Protein AF-A0A1H3N700-F1 (afdb_monomer)

Secondary structure (DSSP, 8-state):
--TTS-BSEEEEEEEEP--SS---HHHHHHHHHHHHHHHHHHHS-TTEEPPP-EEEEE---GGG-TTS--EEEEEEEBTTB-B-S-GGGS-EEPPHHHHHHHHHHHHHHHHHHHHHHTTT-HHHHHHHHHHHHHHHHHHHHHHHSSPPPTTTHHHHHHHHHHHHHHHHHHHHHHH-SSHHHHHHHHHHHHHHS-HHHHHHHHHHTT----

Nearest PDB structures (foldseek):
  3jbk-assembly1_M  TM=5.386E-01  e=5.159E+00  Homo sapiens
  2v0o-assembly2_C  TM=4.623E-01  e=5.443E+00  Homo sapiens

Mean predicted aligned error: 7.1 Å

Foldseek 3Di:
DDLQAKDQKDFQDKDWDPDLADPDDVVCVVCLVVVLVVSVVVREDLQWFFADWDKDWDWDDRVPRPPDTTIITIITGHPVGIDRHPRNVRTDGADPLRVLVSVLCVQVVVLVVVLVVCPPVLVVNLCSLVVNLVSLVSSLCSLPVDADPPVLRVLSVLLSVLSVQLSVLSVQLNVDPDSVSNVVSVVSNVVSVSPVSVVVNCVSSVRNYD

pLDDT: mean 90.62, std 8.13, range [45.94, 98.56]

Structure (mmCIF, N/CA/C/O backbone):
data_AF-A0A1H3N700-F1
#
_entry.id   AF-A0A1H3N700-F1
#
loop_
_atom_site.group_PDB
_atom_site.id
_atom_site.type_symbol
_atom_site.label_atom_id
_atom_site.label_alt_id
_atom_site.label_comp_id
_atom_site.label_asym_id
_atom_site.label_entity_id
_atom_site.label_seq_id
_atom_site.pdbx_PDB_ins_code
_atom_site.Cartn_x
_atom_site.Cartn_y
_atom_site.Cartn_z
_atom_site.occupancy
_atom_site.B_iso_or_equiv
_atom_site.auth_seq_id
_atom_site.auth_comp_id
_atom_site.auth_asym_id
_atom_site.auth_atom_id
_atom_site.pdbx_PDB_model_num
ATOM 1 N N . MET A 1 1 ? -10.063 -34.446 -5.762 1.00 54.88 1 MET A N 1
ATOM 2 C CA . MET A 1 1 ? -9.542 -33.388 -6.644 1.00 54.88 1 MET A CA 1
ATOM 3 C C . MET A 1 1 ? -8.076 -33.213 -6.309 1.00 54.88 1 MET A C 1
ATOM 5 O O . MET A 1 1 ? -7.763 -33.220 -5.122 1.00 54.88 1 MET A O 1
ATOM 9 N N . ARG A 1 2 ? -7.181 -33.202 -7.297 1.00 67.56 2 ARG A N 1
ATOM 10 C CA . ARG A 1 2 ? -5.762 -32.901 -7.059 1.00 67.56 2 ARG A CA 1
ATOM 11 C C . ARG A 1 2 ? -5.592 -31.384 -7.060 1.00 67.56 2 ARG A C 1
ATOM 13 O O . ARG A 1 2 ? -6.321 -30.703 -7.770 1.00 67.56 2 ARG A O 1
ATOM 20 N N . CYS A 1 3 ? -4.644 -30.858 -6.288 1.00 68.00 3 CYS A N 1
ATOM 21 C CA . CYS A 1 3 ? -4.393 -29.411 -6.232 1.00 68.00 3 CYS A CA 1
ATOM 22 C C . CYS A 1 3 ? -3.943 -28.821 -7.585 1.00 68.00 3 CYS A C 1
ATOM 24 O O . CYS A 1 3 ? -4.026 -27.615 -7.788 1.00 68.00 3 CYS A O 1
ATOM 26 N N . ASP A 1 4 ? -3.503 -29.679 -8.511 1.00 71.06 4 ASP A N 1
ATOM 27 C CA . ASP A 1 4 ? -3.082 -29.312 -9.868 1.00 71.06 4 ASP A CA 1
ATOM 28 C C . ASP A 1 4 ? -4.237 -29.333 -10.891 1.00 71.06 4 ASP A C 1
ATOM 30 O O . ASP A 1 4 ? -4.029 -29.033 -12.067 1.00 71.06 4 ASP A O 1
ATOM 34 N N . ASP A 1 5 ? -5.446 -29.724 -10.474 1.00 78.31 5 ASP A N 1
ATOM 35 C CA . ASP A 1 5 ? -6.637 -29.661 -11.321 1.00 78.31 5 ASP A CA 1
ATOM 36 C C . ASP A 1 5 ? -7.208 -28.231 -11.317 1.00 78.31 5 ASP A C 1
ATOM 38 O O . ASP A 1 5 ? -7.054 -27.491 -10.344 1.00 78.31 5 ASP A O 1
ATOM 42 N N . LEU A 1 6 ? -7.916 -27.847 -12.388 1.00 82.38 6 LEU A N 1
ATOM 43 C CA . LEU A 1 6 ? -8.642 -26.572 -12.441 1.00 82.38 6 LEU A CA 1
ATOM 44 C C . LEU A 1 6 ? -9.632 -26.479 -11.282 1.00 82.38 6 LEU A C 1
ATOM 46 O O . LEU A 1 6 ? -10.486 -27.354 -11.155 1.00 82.38 6 LEU A O 1
ATOM 50 N N . HIS A 1 7 ? -9.557 -25.414 -10.493 1.00 84.31 7 HIS A N 1
ATOM 51 C CA . HIS A 1 7 ? -10.471 -25.178 -9.382 1.00 84.31 7 HIS A CA 1
ATOM 52 C C . HIS A 1 7 ? -10.902 -23.714 -9.307 1.00 84.31 7 HIS A C 1
ATOM 54 O O . HIS A 1 7 ? -10.174 -22.807 -9.708 1.00 84.31 7 HIS A O 1
ATOM 60 N N . ASP A 1 8 ? -12.107 -23.500 -8.786 1.00 83.88 8 ASP A N 1
ATOM 61 C CA . ASP A 1 8 ? -12.714 -22.168 -8.687 1.00 83.88 8 ASP A CA 1
ATOM 62 C C . ASP A 1 8 ? -12.194 -21.382 -7.476 1.00 83.88 8 ASP A C 1
ATOM 64 O O . ASP A 1 8 ? -12.306 -20.159 -7.431 1.00 83.88 8 ASP A O 1
ATOM 68 N N . GLY A 1 9 ? -11.602 -22.073 -6.497 1.00 88.81 9 GLY A N 1
ATOM 69 C CA . GLY A 1 9 ? -10.987 -21.424 -5.352 1.00 88.81 9 GLY A CA 1
ATOM 70 C C . GLY A 1 9 ? -10.050 -22.318 -4.549 1.00 88.81 9 GLY A C 1
ATOM 71 O O . GLY A 1 9 ? -10.213 -23.539 -4.505 1.00 88.81 9 GLY A O 1
ATOM 72 N N . GLU A 1 10 ? -9.059 -21.692 -3.924 1.00 91.88 10 GLU A N 1
ATOM 73 C CA . GLU A 1 10 ? -8.034 -22.342 -3.111 1.00 91.88 10 GLU A CA 1
ATOM 74 C C . GLU A 1 10 ? -8.155 -21.886 -1.660 1.00 91.88 10 GLU A C 1
ATOM 76 O O . GLU A 1 10 ? -8.038 -20.700 -1.356 1.00 91.88 10 GLU A O 1
ATOM 81 N N . VAL A 1 11 ? -8.391 -22.832 -0.749 1.00 93.94 11 VAL A N 1
ATOM 82 C CA . VAL A 1 11 ? -8.379 -22.546 0.689 1.00 93.94 11 VAL A CA 1
ATOM 83 C C . VAL A 1 11 ? -6.933 -22.342 1.130 1.00 93.94 11 VAL A C 1
ATOM 85 O O . VAL A 1 11 ? -6.150 -23.289 1.076 1.00 93.94 11 VAL A O 1
ATOM 88 N N . TYR A 1 12 ? -6.599 -21.146 1.611 1.00 94.06 12 TYR A N 1
ATOM 89 C CA . TYR A 1 12 ? -5.245 -20.824 2.084 1.00 94.06 12 TYR A CA 1
ATOM 90 C C . TYR A 1 12 ? -5.150 -20.693 3.606 1.00 94.06 12 TYR A C 1
ATOM 92 O O . TYR A 1 12 ? -4.073 -20.861 4.171 1.00 94.06 12 TYR A O 1
ATOM 100 N N . ALA A 1 13 ? -6.268 -20.438 4.293 1.00 96.00 13 ALA A N 1
ATOM 101 C CA . ALA A 1 13 ? -6.285 -20.313 5.745 1.00 96.00 13 ALA A CA 1
ATOM 102 C C . ALA A 1 13 ? -7.611 -20.769 6.364 1.00 96.00 13 ALA A C 1
ATOM 104 O O . ALA A 1 13 ? -8.674 -20.759 5.734 1.00 96.00 13 ALA A O 1
ATOM 105 N N . ARG A 1 14 ? -7.537 -21.162 7.639 1.00 95.75 14 ARG A N 1
ATOM 106 C CA . ARG A 1 14 ? -8.692 -21.422 8.502 1.00 95.75 14 ARG A CA 1
ATOM 107 C C . ARG A 1 14 ? -8.448 -20.776 9.861 1.00 95.75 14 ARG A C 1
ATOM 109 O O . ARG A 1 14 ? -7.542 -21.199 10.573 1.00 95.75 14 ARG A O 1
ATOM 116 N N . ILE A 1 15 ? -9.269 -19.797 10.224 1.00 94.62 15 ILE A N 1
ATOM 117 C CA . ILE A 1 15 ? -9.182 -19.079 11.503 1.00 94.62 15 ILE A CA 1
ATOM 118 C C . ILE A 1 15 ? -10.228 -19.635 12.462 1.00 94.62 15 ILE A C 1
ATOM 120 O O . ILE A 1 15 ? -11.406 -19.734 12.110 1.00 94.62 15 ILE A O 1
ATOM 124 N N . LEU A 1 16 ? -9.796 -20.046 13.654 1.00 92.56 16 LEU A N 1
ATOM 125 C CA . LEU A 1 16 ? -10.686 -20.567 14.688 1.00 92.56 16 LEU A CA 1
ATOM 126 C C . LEU A 1 16 ? -11.392 -19.404 15.387 1.00 92.56 16 LEU A C 1
ATOM 128 O O . LEU A 1 16 ? -10.731 -18.508 15.902 1.00 92.56 16 LEU A O 1
ATOM 132 N N . LEU A 1 17 ? -12.718 -19.463 15.463 1.00 89.44 17 LEU A N 1
ATOM 133 C CA . LEU A 1 17 ? -13.527 -18.512 16.221 1.00 89.44 17 LEU A CA 1
ATOM 134 C C . LEU A 1 17 ? -13.655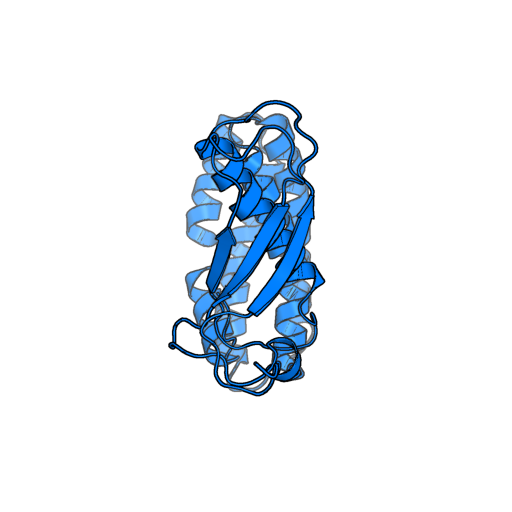 -18.973 17.673 1.00 89.44 17 LEU A C 1
ATOM 136 O O . LEU A 1 17 ? -13.983 -20.135 17.948 1.00 89.44 17 LEU A O 1
ATOM 140 N N . SER A 1 18 ? -13.384 -18.056 18.597 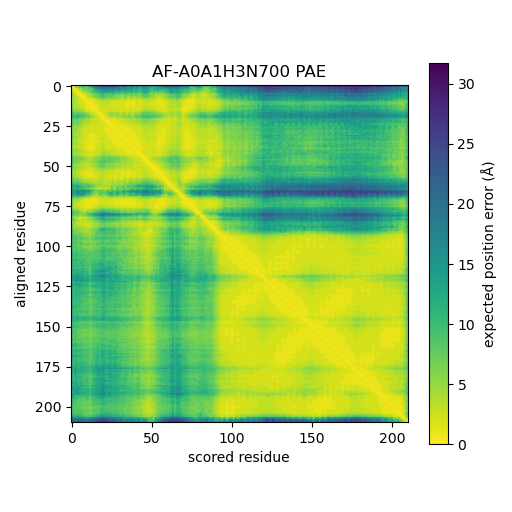1.00 86.62 18 SER A N 1
ATOM 141 C CA . SER A 1 18 ? -13.323 -18.330 20.038 1.00 86.62 18 SER A CA 1
ATOM 142 C C . SER A 1 18 ? -14.663 -18.109 20.746 1.00 86.62 18 SER A C 1
ATOM 144 O O . SER A 1 18 ? -14.876 -18.556 21.875 1.00 86.62 18 SER A O 1
ATOM 146 N N . GLU A 1 19 ? -15.589 -17.435 20.071 1.00 83.75 19 GLU A N 1
ATOM 147 C CA . GLU A 1 19 ? -16.838 -16.954 20.628 1.00 83.75 19 GLU A CA 1
ATOM 148 C C . GLU A 1 19 ? -17.815 -18.119 20.824 1.00 83.75 19 GLU A C 1
ATOM 150 O O . GLU A 1 19 ? -18.153 -18.877 19.909 1.00 83.75 19 GLU A O 1
ATOM 155 N N . ASN A 1 20 ? -18.315 -18.259 22.052 1.00 84.12 20 ASN A N 1
ATOM 156 C CA . ASN A 1 20 ? -19.296 -19.294 22.380 1.00 84.12 20 ASN A CA 1
ATOM 157 C C . ASN A 1 20 ? -20.696 -18.960 21.849 1.00 84.12 20 ASN A C 1
ATOM 159 O O . ASN A 1 20 ? -21.438 -19.859 21.455 1.00 84.12 20 ASN A O 1
ATOM 163 N N . ASN A 1 21 ? -21.038 -17.672 21.810 1.00 88.25 21 ASN A N 1
ATOM 164 C CA . ASN A 1 21 ? -22.310 -17.163 21.301 1.00 88.25 21 ASN A CA 1
ATOM 165 C C . ASN A 1 21 ? -22.134 -16.631 19.881 1.00 88.25 21 ASN A C 1
ATOM 167 O O . ASN A 1 21 ? -21.050 -16.166 19.542 1.00 88.25 21 ASN A O 1
ATOM 171 N N . PHE A 1 22 ? -23.193 -16.696 19.072 1.00 88.75 22 PHE A N 1
ATOM 172 C CA . PHE A 1 22 ? -23.167 -16.171 17.710 1.00 88.75 22 PHE A CA 1
ATOM 173 C C . PHE A 1 22 ? -22.963 -14.647 17.759 1.00 88.75 22 PHE A C 1
ATOM 175 O O . PHE A 1 22 ? -23.826 -13.955 18.305 1.00 88.75 22 PHE A O 1
ATOM 182 N N . PRO A 1 23 ? -21.848 -14.107 17.226 1.00 89.56 23 PRO A N 1
ATOM 183 C CA . PRO A 1 23 ? -21.533 -12.680 17.322 1.00 89.56 23 PRO A CA 1
ATOM 184 C C . PRO A 1 23 ? -22.407 -11.824 16.394 1.00 89.56 23 PRO A C 1
ATOM 186 O O . PRO A 1 23 ? -22.472 -10.607 16.544 1.00 89.56 23 PRO A O 1
ATOM 189 N N . GLY A 1 24 ? -23.120 -12.458 15.460 1.00 92.12 24 GLY A N 1
ATOM 190 C CA . GLY A 1 24 ? -23.914 -11.787 14.442 1.00 92.12 24 GLY A CA 1
ATOM 191 C C . GLY A 1 24 ? -23.223 -11.793 13.082 1.00 92.12 24 GLY A C 1
ATOM 192 O O . GLY A 1 24 ? -22.003 -11.866 12.972 1.00 92.12 24 GLY A O 1
ATOM 193 N N . GLN A 1 25 ? -24.036 -11.703 12.032 1.00 91.69 25 GLN A N 1
ATOM 194 C CA . GLN A 1 25 ? -23.586 -11.786 10.642 1.00 91.69 25 GLN A CA 1
ATOM 195 C C . GLN A 1 25 ? -22.567 -10.691 10.291 1.00 91.69 25 GLN A C 1
ATOM 197 O O . GLN A 1 25 ? -21.480 -10.995 9.818 1.00 91.69 25 GLN A O 1
ATOM 202 N N . ASN A 1 26 ? -22.885 -9.435 10.613 1.00 92.56 26 ASN A N 1
ATOM 203 C CA . ASN A 1 26 ? -22.020 -8.295 10.297 1.00 92.56 26 ASN A CA 1
ATOM 204 C C . ASN A 1 26 ? -20.640 -8.398 10.960 1.00 92.56 26 ASN A C 1
ATOM 206 O O . ASN A 1 26 ? -19.647 -7.982 10.373 1.00 92.56 26 ASN A O 1
ATOM 210 N N . GLU A 1 27 ? -20.581 -8.940 12.177 1.00 91.56 27 GLU A N 1
ATOM 211 C CA . GLU A 1 27 ? -19.313 -9.110 12.881 1.00 91.56 27 GLU A CA 1
ATOM 212 C C . GLU A 1 27 ? -18.474 -10.219 12.242 1.00 91.56 27 GLU A C 1
ATOM 214 O O . GLU A 1 27 ? -17.277 -10.042 12.049 1.00 91.56 27 GLU A O 1
ATOM 219 N N . LEU A 1 28 ? -19.099 -11.319 11.811 1.00 92.81 28 LEU A N 1
ATOM 220 C CA . LEU A 1 28 ? -18.405 -12.370 11.061 1.00 92.81 28 LEU A CA 1
ATOM 221 C C . LEU A 1 28 ? -17.907 -11.896 9.698 1.00 92.81 28 LEU A C 1
ATOM 223 O O . LEU A 1 28 ? -16.826 -12.307 9.284 1.00 92.81 28 LEU A O 1
ATOM 227 N N . ASP A 1 29 ? -18.658 -11.031 9.019 1.00 92.56 29 ASP A N 1
ATOM 228 C CA . ASP A 1 29 ? -18.218 -10.435 7.756 1.00 92.56 29 ASP A CA 1
ATOM 229 C C . ASP A 1 29 ? -17.003 -9.523 7.967 1.00 92.56 29 ASP A C 1
ATOM 231 O O . ASP A 1 29 ? -16.031 -9.596 7.213 1.00 92.56 29 ASP A O 1
ATOM 235 N N . ARG A 1 30 ? -17.024 -8.708 9.029 1.00 92.94 30 ARG A N 1
ATOM 236 C CA . ARG A 1 30 ? -15.898 -7.852 9.419 1.00 92.94 30 ARG A CA 1
ATOM 237 C C . ARG A 1 30 ? -14.659 -8.684 9.764 1.00 92.94 30 ARG A C 1
ATOM 239 O O . ARG A 1 30 ? -13.603 -8.469 9.174 1.00 92.94 30 ARG A O 1
ATOM 246 N N . MET A 1 31 ? -14.803 -9.663 10.660 1.00 92.75 31 MET A N 1
ATOM 247 C CA . MET A 1 31 ? -13.722 -10.575 11.048 1.00 92.75 31 MET A CA 1
ATOM 248 C C . MET A 1 31 ? -13.187 -11.350 9.841 1.00 92.75 31 MET A C 1
ATOM 250 O O . MET A 1 31 ? -11.981 -11.448 9.661 1.00 92.75 31 MET A O 1
ATOM 254 N N . GLY A 1 32 ? -14.069 -11.866 8.980 1.00 94.31 32 GLY A N 1
ATOM 255 C CA . GLY A 1 32 ? -13.678 -12.576 7.766 1.00 94.31 32 GLY A CA 1
ATOM 256 C C . GLY A 1 32 ? -12.848 -11.709 6.833 1.00 94.31 32 GLY A C 1
ATOM 257 O O . GLY A 1 32 ? -11.799 -12.147 6.373 1.00 94.31 32 GLY A O 1
ATOM 258 N N . SER A 1 33 ? -13.269 -10.465 6.606 1.00 92.81 33 SER A N 1
ATOM 259 C CA . SER A 1 33 ? -12.522 -9.530 5.767 1.00 92.81 33 SER A CA 1
ATOM 260 C C . SER A 1 33 ? -11.137 -9.211 6.335 1.00 92.81 33 SER A C 1
ATOM 262 O O . SER A 1 33 ? -10.165 -9.207 5.585 1.00 92.81 33 SER A O 1
ATOM 264 N N . GLU A 1 34 ? -11.039 -8.925 7.633 1.00 91.81 34 GLU A N 1
ATOM 265 C CA . GLU A 1 34 ? -9.784 -8.517 8.279 1.00 91.81 34 GLU A CA 1
ATOM 266 C C . GLU A 1 34 ? -8.803 -9.688 8.419 1.00 91.81 34 GLU A C 1
ATOM 268 O O . GLU A 1 34 ? -7.663 -9.613 7.956 1.00 91.81 34 GLU A O 1
ATOM 273 N N . GLU A 1 35 ? -9.256 -10.796 9.002 1.00 93.88 35 GLU A N 1
ATOM 274 C CA . GLU A 1 35 ? -8.409 -11.947 9.318 1.00 93.88 35 GLU A CA 1
ATOM 275 C C . GLU A 1 35 ? -7.946 -12.670 8.049 1.00 93.88 35 GLU A C 1
ATOM 277 O O . GLU A 1 35 ? -6.793 -13.088 7.946 1.00 93.88 35 GLU A O 1
ATOM 282 N N . CYS A 1 36 ? -8.811 -12.787 7.034 1.00 95.81 36 CYS A N 1
ATOM 283 C CA . CYS A 1 36 ? -8.407 -13.397 5.771 1.00 95.81 36 CYS A CA 1
ATOM 284 C C . CYS A 1 36 ? -7.428 -12.513 4.992 1.00 95.81 36 CYS A C 1
ATOM 286 O O . CYS A 1 36 ? -6.507 -13.051 4.371 1.00 95.81 36 CYS A O 1
ATOM 288 N N . ALA A 1 37 ? -7.574 -11.184 5.032 1.00 90.62 37 ALA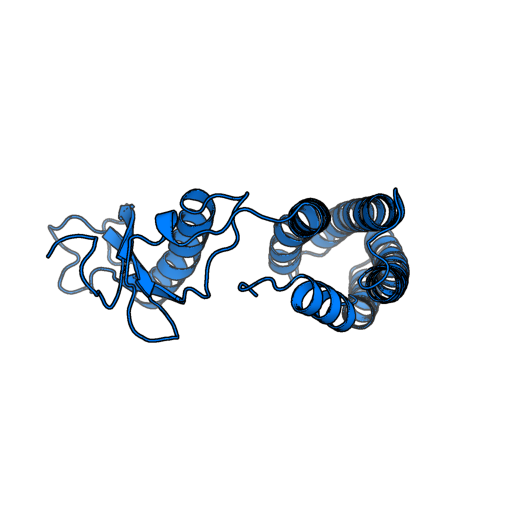 A N 1
ATOM 289 C CA . ALA A 1 37 ? -6.595 -10.284 4.428 1.00 90.62 37 ALA A CA 1
ATOM 290 C C . ALA A 1 37 ? -5.222 -10.421 5.107 1.00 90.62 37 ALA A C 1
ATOM 292 O O . ALA A 1 37 ? -4.227 -10.628 4.414 1.00 90.62 37 ALA A O 1
ATOM 293 N N . ALA A 1 38 ? -5.180 -10.421 6.443 1.00 89.62 38 ALA A N 1
ATOM 294 C CA . ALA A 1 38 ? -3.945 -10.617 7.204 1.00 89.62 38 ALA A CA 1
ATOM 295 C C . ALA A 1 38 ? -3.293 -11.982 6.917 1.00 89.62 38 ALA A C 1
ATOM 297 O O . ALA A 1 38 ? -2.111 -12.052 6.583 1.00 89.62 38 ALA A O 1
ATOM 298 N N . ALA A 1 39 ? -4.070 -13.069 6.946 1.00 93.19 39 ALA A N 1
ATOM 299 C CA . ALA A 1 39 ? -3.566 -14.405 6.632 1.00 93.19 39 ALA A CA 1
ATOM 300 C C . ALA A 1 39 ? -3.061 -14.519 5.181 1.00 93.19 39 ALA A C 1
ATOM 302 O O . ALA A 1 39 ? -2.139 -15.280 4.899 1.00 93.19 39 ALA A O 1
ATOM 303 N N . SER A 1 40 ? -3.644 -13.758 4.247 1.00 92.12 40 SER A N 1
ATOM 304 C CA . SER A 1 40 ? -3.161 -13.707 2.866 1.00 92.12 40 SER A CA 1
ATOM 305 C C . SER A 1 40 ? -1.797 -13.031 2.765 1.00 92.12 40 SER A C 1
ATOM 307 O O . SER A 1 40 ? -1.015 -13.394 1.890 1.00 92.12 40 SER A O 1
ATOM 309 N N . GLU A 1 41 ? -1.537 -12.002 3.570 1.00 87.50 41 GLU A N 1
ATOM 310 C CA . GLU A 1 41 ? -0.233 -11.339 3.585 1.00 87.50 41 GLU A CA 1
ATOM 311 C C . GLU A 1 41 ? 0.855 -12.272 4.113 1.00 87.50 41 GLU A C 1
ATOM 313 O O . GLU A 1 41 ? 1.945 -12.273 3.558 1.00 87.50 41 GLU A O 1
ATOM 318 N N . GLU A 1 42 ? 0.548 -13.100 5.115 1.00 88.31 42 GLU A N 1
ATOM 319 C CA . GLU A 1 42 ? 1.480 -14.099 5.656 1.00 88.31 42 GLU A CA 1
ATOM 320 C C . GLU A 1 42 ? 1.704 -15.283 4.702 1.00 88.31 42 GLU A C 1
ATOM 322 O O . GLU A 1 42 ? 2.804 -15.828 4.623 1.00 88.31 42 GLU A O 1
ATOM 327 N N . PHE A 1 43 ? 0.659 -15.701 3.982 1.00 89.56 43 PHE A N 1
ATOM 328 C CA . PHE A 1 43 ? 0.727 -16.864 3.102 1.00 89.56 43 PHE A CA 1
ATOM 329 C C . PHE A 1 43 ? 1.563 -16.609 1.840 1.00 89.56 43 PHE A C 1
ATOM 331 O O . PHE A 1 43 ? 2.305 -17.492 1.411 1.00 89.56 43 PHE A O 1
ATOM 338 N N . LEU A 1 44 ? 1.435 -15.431 1.221 1.00 89.62 44 LEU A N 1
ATOM 339 C CA . LEU A 1 44 ? 2.105 -15.115 -0.042 1.00 89.62 44 LEU A CA 1
ATOM 340 C C . LEU A 1 44 ? 3.581 -14.752 0.164 1.00 89.62 44 LEU A C 1
ATOM 342 O O . LEU A 1 44 ? 3.938 -14.001 1.064 1.00 89.62 44 LEU A O 1
ATOM 346 N N . ASP A 1 45 ? 4.441 -15.214 -0.745 1.00 84.88 45 ASP A N 1
ATOM 347 C CA . ASP A 1 45 ? 5.847 -14.792 -0.771 1.00 84.88 45 ASP A CA 1
ATOM 348 C C . ASP A 1 45 ? 5.977 -13.292 -1.091 1.00 84.88 45 ASP A C 1
ATOM 350 O O . ASP A 1 45 ? 5.639 -12.845 -2.190 1.00 84.88 45 ASP A O 1
ATOM 354 N N . HIS A 1 46 ? 6.516 -12.524 -0.143 1.00 81.62 46 HIS A N 1
ATOM 355 C CA . HIS A 1 46 ? 6.723 -11.082 -0.270 1.00 81.62 46 HIS A CA 1
ATOM 356 C C . HIS A 1 46 ? 7.711 -10.683 -1.375 1.00 81.62 46 HIS A C 1
ATOM 358 O O . HIS A 1 46 ? 7.716 -9.518 -1.767 1.00 81.62 46 HIS A O 1
ATOM 364 N N . ASP A 1 47 ? 8.525 -11.612 -1.885 1.00 83.94 47 ASP A N 1
ATOM 365 C CA . ASP A 1 47 ? 9.462 -11.379 -2.989 1.00 83.94 47 ASP A CA 1
ATOM 366 C C . ASP A 1 47 ? 8.888 -11.751 -4.372 1.00 83.94 47 ASP A C 1
ATOM 368 O O . ASP A 1 47 ? 9.598 -11.690 -5.384 1.00 83.94 47 ASP A O 1
ATOM 372 N N . SER A 1 48 ? 7.600 -12.103 -4.435 1.00 85.19 48 SER A N 1
ATOM 373 C CA . SER A 1 48 ? 6.936 -12.577 -5.647 1.00 85.19 48 SER A CA 1
ATOM 374 C C . SER A 1 48 ? 5.712 -11.734 -6.026 1.00 85.19 48 SER A C 1
ATOM 376 O O . SER A 1 48 ? 4.882 -11.364 -5.199 1.00 85.19 48 SER A O 1
ATOM 378 N N . ASN A 1 49 ? 5.562 -11.477 -7.324 1.00 83.25 49 ASN A N 1
ATOM 379 C CA . ASN A 1 49 ? 4.368 -10.897 -7.924 1.00 83.25 49 ASN A CA 1
ATOM 380 C C . ASN A 1 49 ? 3.361 -12.006 -8.249 1.00 83.25 49 ASN A C 1
ATOM 382 O O . ASN A 1 49 ? 3.669 -12.911 -9.024 1.00 83.25 49 ASN A O 1
ATOM 386 N N . TYR A 1 50 ? 2.156 -11.922 -7.696 1.00 84.50 50 TYR A N 1
ATOM 387 C CA . TYR A 1 50 ? 1.079 -12.881 -7.949 1.00 84.50 50 TYR A CA 1
ATOM 388 C C . TYR A 1 50 ? 0.042 -12.289 -8.910 1.00 84.50 50 TYR A C 1
ATOM 390 O O . TYR A 1 50 ? -0.163 -11.071 -8.907 1.00 84.50 50 TYR A O 1
ATOM 398 N N . PRO A 1 51 ? -0.641 -13.111 -9.730 1.00 81.38 51 PRO A N 1
ATOM 399 C CA . PRO A 1 51 ? -1.785 -12.640 -10.510 1.00 81.38 51 PRO A CA 1
ATOM 400 C C . PRO A 1 51 ? -2.872 -12.050 -9.591 1.00 81.38 51 PRO A C 1
ATOM 402 O O . PRO A 1 51 ? -2.860 -12.329 -8.393 1.00 81.38 51 PRO A O 1
ATOM 405 N N . PRO A 1 52 ? -3.829 -11.264 -10.121 1.00 82.69 52 PRO A N 1
ATOM 406 C CA . PRO A 1 52 ? -4.955 -10.781 -9.326 1.00 82.69 52 PRO A CA 1
ATOM 407 C C . PRO A 1 52 ? -5.692 -11.942 -8.640 1.00 82.69 52 PRO A C 1
ATOM 409 O O . PRO A 1 52 ? -6.035 -12.931 -9.297 1.00 82.69 52 PRO A O 1
ATOM 412 N N . LEU A 1 53 ? -5.932 -11.807 -7.334 1.00 87.81 53 LEU A N 1
ATOM 413 C CA . LEU A 1 53 ? -6.659 -12.765 -6.501 1.00 87.81 53 LEU A CA 1
ATOM 414 C C . LEU A 1 53 ? -7.762 -12.024 -5.748 1.00 87.81 53 LEU A C 1
ATOM 416 O O . LEU A 1 53 ? -7.489 -11.003 -5.115 1.00 87.81 53 LEU A O 1
ATOM 420 N N . ASP A 1 54 ? -8.972 -12.572 -5.779 1.00 90.12 54 ASP A N 1
ATOM 421 C CA . ASP A 1 54 ? -10.063 -12.146 -4.909 1.00 90.12 54 ASP A CA 1
ATOM 422 C C . ASP A 1 54 ? -10.023 -12.969 -3.621 1.00 90.12 54 ASP A C 1
ATOM 424 O O . ASP A 1 54 ? -9.853 -14.192 -3.654 1.00 90.12 54 ASP A O 1
ATOM 428 N N . ILE A 1 55 ? -10.181 -12.303 -2.477 1.00 93.62 55 ILE A N 1
ATOM 429 C CA . ILE A 1 55 ? -10.295 -12.966 -1.177 1.00 93.62 55 ILE A CA 1
ATOM 430 C C . ILE A 1 55 ? -11.775 -13.127 -0.848 1.00 93.62 55 ILE A C 1
ATOM 432 O O . ILE A 1 55 ? -12.511 -12.151 -0.712 1.00 93.62 55 ILE A O 1
ATOM 436 N N . HIS A 1 56 ? -12.190 -14.376 -0.676 1.00 94.44 56 HIS A N 1
ATOM 437 C CA . HIS A 1 56 ? -13.510 -14.754 -0.197 1.00 94.44 56 HIS A CA 1
ATOM 438 C C . HIS A 1 56 ? -13.393 -15.489 1.132 1.00 94.44 56 HIS A C 1
ATOM 440 O O . HIS A 1 56 ? -12.373 -16.108 1.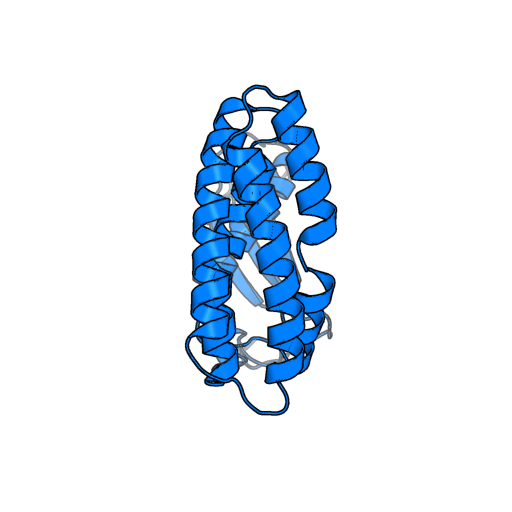439 1.00 94.44 56 HIS A O 1
ATOM 446 N N . PHE A 1 57 ? -14.465 -15.465 1.915 1.00 96.06 57 PHE A N 1
ATOM 447 C CA . PHE A 1 57 ? -14.517 -16.184 3.176 1.00 96.06 57 PHE A CA 1
ATOM 448 C C . PHE A 1 57 ? -15.869 -16.844 3.403 1.00 96.06 57 PHE A C 1
ATOM 450 O O . PHE A 1 57 ? -16.916 -16.355 2.979 1.00 96.06 57 PHE A O 1
ATOM 457 N N . LEU A 1 58 ? -15.828 -17.982 4.089 1.00 94.25 58 LEU A N 1
ATOM 458 C CA . LEU A 1 58 ? -17.000 -18.708 4.560 1.00 94.25 58 LEU A CA 1
ATOM 459 C C . LEU A 1 58 ? -16.925 -18.837 6.078 1.00 94.25 58 LEU A C 1
ATOM 461 O O . LEU A 1 58 ? -15.884 -19.210 6.613 1.00 94.25 58 LEU A O 1
ATOM 465 N N . PHE A 1 59 ? 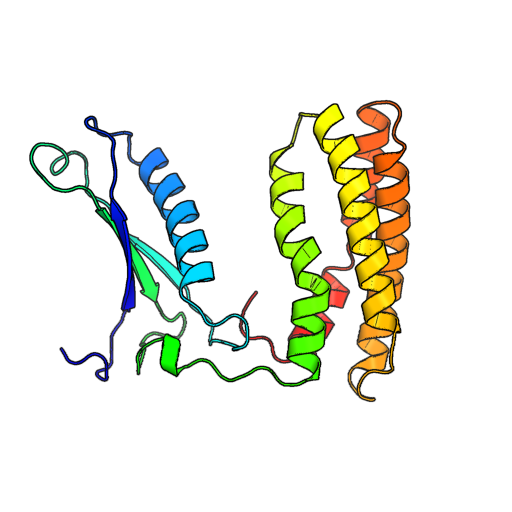-18.038 -18.605 6.762 1.00 91.44 59 PHE A N 1
ATOM 466 C CA . PHE A 1 59 ? -18.183 -18.812 8.205 1.00 91.44 59 PHE A CA 1
ATOM 467 C C . PHE A 1 59 ? -19.499 -19.545 8.511 1.00 91.44 59 PHE A C 1
ATOM 469 O O . PHE A 1 59 ? -20.400 -19.605 7.664 1.00 91.44 59 PHE A O 1
ATOM 476 N N . PRO A 1 60 ? -19.644 -20.129 9.714 1.00 86.25 60 PRO A N 1
ATOM 477 C CA . PRO A 1 60 ? -20.873 -20.796 10.116 1.00 86.25 60 PRO A CA 1
ATOM 478 C C . PRO A 1 60 ? -22.021 -19.790 10.268 1.00 86.25 60 PRO A C 1
ATOM 480 O O . PRO A 1 60 ? -21.844 -18.711 10.829 1.00 86.25 60 PRO A O 1
ATOM 483 N N . LYS A 1 61 ? -23.222 -20.172 9.827 1.00 84.88 61 LYS A N 1
ATOM 484 C CA . LYS A 1 61 ? -24.459 -19.436 10.137 1.00 84.88 61 LYS A CA 1
ATOM 485 C C . LYS A 1 61 ? -24.914 -19.732 11.568 1.00 84.88 61 LYS A C 1
ATOM 487 O O . LYS A 1 61 ? -24.554 -20.772 12.117 1.00 84.88 61 LYS A O 1
ATOM 492 N N . ASP A 1 62 ? -25.779 -18.880 12.119 1.00 83.62 62 ASP A N 1
ATOM 493 C CA . ASP A 1 62 ? -26.349 -19.019 13.473 1.00 83.62 62 ASP A CA 1
ATOM 494 C C . ASP A 1 62 ? -26.888 -20.436 13.758 1.00 83.62 62 ASP A C 1
ATOM 496 O O . ASP A 1 62 ? -26.538 -21.073 14.751 1.00 83.62 62 ASP A O 1
ATOM 500 N N . SER A 1 63 ? -27.627 -21.013 12.803 1.00 81.00 63 SER A N 1
ATOM 501 C CA . SER A 1 63 ? -28.188 -22.368 12.915 1.00 81.00 63 SER A CA 1
ATOM 502 C C . SER A 1 63 ? -27.146 -23.483 13.098 1.00 81.00 63 SER A C 1
ATOM 504 O O . SER A 1 63 ? -27.503 -24.577 13.522 1.00 81.00 63 SER A O 1
ATOM 506 N N . GLY A 1 64 ? -25.882 -23.238 12.743 1.00 74.69 64 GLY A N 1
ATOM 507 C CA . GLY A 1 64 ? -24.759 -24.169 12.895 1.00 74.69 64 GLY A CA 1
ATOM 508 C C . GLY A 1 64 ? -23.783 -23.778 14.006 1.00 74.69 64 GLY A C 1
ATOM 509 O O . GLY A 1 64 ? -22.702 -24.358 14.091 1.00 74.69 64 GLY A O 1
ATOM 510 N N . TRP A 1 65 ? -24.122 -22.784 14.832 1.00 83.12 65 TRP A N 1
ATOM 511 C CA . TRP A 1 65 ? -23.195 -22.217 15.808 1.00 83.12 65 TRP A CA 1
ATOM 512 C C . TRP A 1 65 ? -23.030 -23.067 17.072 1.00 83.12 65 TRP A C 1
ATOM 514 O O . TRP A 1 65 ? -21.948 -23.119 17.663 1.00 83.12 65 TRP A O 1
ATOM 524 N N . GLN A 1 66 ? -24.096 -23.734 17.516 1.00 79.19 66 GLN A N 1
ATOM 525 C CA . GLN A 1 66 ? -24.082 -24.568 18.718 1.00 79.19 66 GLN A CA 1
ATOM 526 C C . GLN A 1 66 ? -23.498 -25.956 18.414 1.00 79.19 66 GLN A C 1
ATOM 528 O O . GLN A 1 66 ? -23.943 -26.632 17.493 1.00 79.19 66 GLN A O 1
ATOM 533 N N . GLY A 1 67 ? -22.510 -26.394 19.205 1.00 66.88 67 GLY A N 1
ATOM 534 C CA . GLY A 1 67 ? -21.983 -27.768 19.165 1.00 66.88 67 GLY A CA 1
ATOM 535 C C . GLY A 1 67 ? -20.949 -28.097 18.076 1.00 66.88 67 GLY A C 1
ATOM 536 O O . GLY A 1 67 ? -20.583 -29.264 17.946 1.00 66.88 67 GLY A O 1
ATOM 537 N N . HIS A 1 68 ? -20.443 -27.114 17.322 1.00 70.38 68 HIS A N 1
ATOM 538 C CA . HIS A 1 68 ? -19.481 -27.336 16.233 1.00 70.38 68 HIS A CA 1
ATOM 539 C C . HIS A 1 68 ? -18.218 -26.477 16.357 1.00 70.38 68 HIS A C 1
ATOM 541 O O . HIS A 1 68 ? -18.220 -25.433 17.006 1.00 70.38 68 HIS A O 1
ATOM 547 N N . VAL A 1 69 ? -17.128 -26.920 15.716 1.00 73.88 69 VAL A N 1
ATOM 548 C CA . VAL A 1 69 ? -15.914 -26.106 15.577 1.00 73.88 69 VAL A CA 1
ATOM 549 C C . VAL A 1 69 ? -16.184 -24.994 14.568 1.00 73.88 69 VAL A C 1
ATOM 551 O O . VAL A 1 69 ? -16.614 -25.260 13.444 1.00 73.88 69 VAL A O 1
ATOM 554 N N . ARG A 1 70 ? -15.936 -23.754 14.981 1.00 88.62 70 ARG A N 1
ATOM 555 C CA . ARG A 1 70 ? -16.305 -22.544 14.248 1.00 88.62 70 ARG A CA 1
ATOM 556 C C . ARG A 1 70 ? -15.076 -22.021 13.527 1.00 88.62 70 ARG A C 1
ATOM 558 O O . ARG A 1 70 ? -14.136 -21.575 14.171 1.00 88.62 70 ARG A O 1
ATOM 565 N N . TRP A 1 71 ? -15.069 -22.120 12.206 1.00 91.94 71 TRP A N 1
ATOM 566 C CA . TRP A 1 71 ? -13.951 -21.655 11.392 1.00 91.94 71 TRP A CA 1
ATOM 567 C C . TRP A 1 71 ? -14.417 -20.586 10.420 1.00 91.94 71 TRP A C 1
ATOM 569 O O . TRP A 1 71 ? -15.403 -20.803 9.717 1.00 91.94 71 TRP A O 1
ATOM 579 N N . ILE A 1 72 ? -13.654 -19.504 10.312 1.00 94.94 72 ILE A N 1
ATOM 580 C CA . ILE A 1 72 ? -13.613 -18.720 9.080 1.00 94.94 72 ILE A CA 1
ATOM 581 C C . ILE A 1 72 ? -12.676 -19.461 8.127 1.00 94.94 72 ILE A C 1
ATOM 583 O O . ILE A 1 72 ? -11.538 -19.766 8.479 1.00 94.94 72 ILE A O 1
ATOM 587 N N . THR A 1 73 ? -13.162 -19.805 6.940 1.00 96.06 73 THR A N 1
ATOM 588 C CA . THR A 1 73 ? -12.366 -20.427 5.875 1.00 96.06 73 THR A CA 1
ATOM 589 C C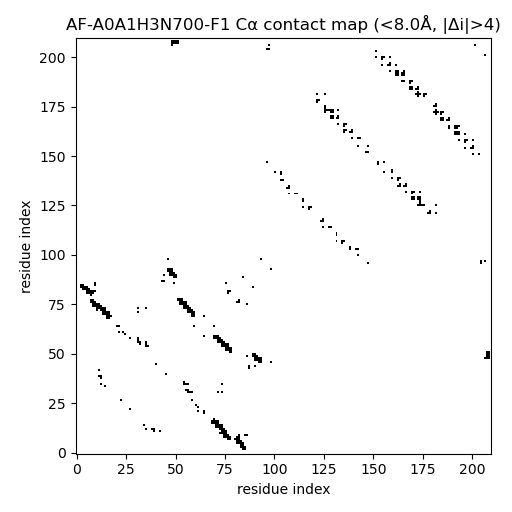 . THR A 1 73 ? -12.071 -19.377 4.822 1.00 96.06 73 THR A C 1
ATOM 591 O O . THR A 1 73 ? -13.009 -18.889 4.195 1.00 96.06 73 THR A O 1
ATOM 594 N N . CYS A 1 74 ? -10.796 -19.049 4.631 1.00 97.38 74 CYS A N 1
ATOM 595 C CA . CYS A 1 74 ? -10.353 -18.057 3.659 1.00 97.38 74 CYS A CA 1
ATOM 596 C C . CYS A 1 74 ? -9.989 -18.727 2.338 1.00 97.38 74 CYS A C 1
ATOM 598 O O . CYS A 1 74 ? -9.301 -19.753 2.323 1.00 97.38 74 CYS A O 1
ATOM 600 N N . ILE A 1 75 ? -10.466 -18.152 1.241 1.00 95.31 75 ILE A N 1
ATOM 601 C CA . ILE A 1 75 ? -10.424 -18.743 -0.091 1.00 95.31 75 ILE A CA 1
ATOM 602 C C . ILE A 1 75 ? -9.906 -17.695 -1.069 1.00 95.31 75 ILE A C 1
ATOM 604 O O . ILE A 1 75 ? -10.472 -16.608 -1.163 1.00 95.31 75 ILE A O 1
ATOM 608 N N . TYR A 1 76 ? -8.866 -18.035 -1.824 1.00 93.69 76 TYR A N 1
ATOM 609 C CA . TYR A 1 76 ? -8.516 -17.287 -3.023 1.00 93.69 76 TYR A CA 1
ATOM 610 C C . TYR A 1 76 ? -9.411 -17.708 -4.171 1.00 93.69 76 TYR A C 1
ATOM 612 O O . TYR A 1 76 ? -9.577 -18.902 -4.411 1.00 93.69 76 TYR A O 1
ATOM 620 N N . MET A 1 77 ? -9.923 -16.740 -4.916 1.00 90.69 77 MET A N 1
ATOM 621 C CA . MET A 1 77 ? -10.580 -16.952 -6.201 1.00 90.69 77 MET A CA 1
ATOM 622 C C . MET A 1 77 ? -9.854 -16.148 -7.278 1.00 90.69 77 MET A C 1
ATOM 624 O O . MET A 1 77 ? -9.192 -15.150 -6.991 1.00 90.69 77 MET A O 1
ATOM 628 N N . SER A 1 78 ? -9.938 -16.594 -8.532 1.00 85.31 78 SER A N 1
ATOM 629 C CA . SER A 1 78 ? -9.389 -15.829 -9.650 1.00 85.31 78 SER A CA 1
ATOM 630 C C . SER A 1 78 ? -10.477 -14.948 -10.268 1.00 85.31 78 SER A C 1
ATOM 632 O O . SER A 1 78 ? -11.483 -15.494 -10.728 1.00 85.31 78 SER A O 1
ATOM 634 N N . PRO A 1 79 ? -10.255 -13.629 -10.430 1.00 78.62 79 PRO A N 1
ATOM 635 C CA . PRO A 1 79 ? -11.168 -12.773 -11.192 1.00 78.62 79 PRO A CA 1
ATOM 636 C C . PRO A 1 79 ? -11.325 -13.228 -12.653 1.00 78.62 79 PRO A C 1
ATOM 638 O O . PRO A 1 79 ? -12.326 -12.948 -13.308 1.00 78.62 79 PRO A O 1
ATOM 641 N N . ALA A 1 80 ? -10.328 -13.947 -13.183 1.00 77.12 80 ALA A N 1
ATOM 642 C CA . ALA A 1 80 ? -10.337 -14.514 -14.530 1.00 77.12 80 ALA A CA 1
ATOM 643 C C . ALA A 1 80 ? -11.081 -15.866 -14.624 1.00 77.12 80 ALA A C 1
ATOM 645 O O . ALA A 1 80 ? -11.119 -16.469 -15.699 1.00 77.12 80 ALA A O 1
ATOM 646 N N . GLY A 1 81 ? -11.651 -16.358 -13.519 1.00 78.06 81 GLY A N 1
ATOM 647 C CA . GLY A 1 81 ? -12.410 -17.604 -13.440 1.00 78.06 81 GLY A CA 1
ATOM 648 C C . GLY A 1 81 ? -11.690 -18.683 -12.634 1.00 78.06 81 GLY A C 1
ATOM 649 O O . GLY A 1 81 ? -11.940 -18.832 -11.445 1.00 78.06 81 GLY A O 1
ATOM 650 N N . VAL A 1 82 ? -10.811 -19.458 -13.279 1.00 78.31 82 VAL A N 1
ATOM 651 C CA . VAL A 1 82 ? -10.244 -20.690 -12.692 1.00 78.31 82 VAL A CA 1
ATOM 652 C C . VAL A 1 82 ? -8.771 -20.562 -12.309 1.00 78.31 82 VAL A C 1
ATOM 654 O O . VAL A 1 82 ? -7.948 -20.059 -13.080 1.00 78.31 82 VAL A O 1
ATOM 657 N N . ILE A 1 83 ? -8.424 -21.112 -11.149 1.00 82.25 83 ILE A N 1
ATOM 658 C CA . ILE A 1 83 ? -7.049 -21.318 -10.696 1.00 82.25 83 ILE A CA 1
ATOM 659 C C . ILE A 1 83 ? -6.555 -22.653 -11.272 1.00 82.25 83 ILE A C 1
ATOM 661 O O . ILE A 1 83 ? -7.242 -23.673 -11.216 1.00 82.25 83 ILE A O 1
ATOM 665 N N . ARG A 1 84 ? -5.373 -22.641 -11.903 1.00 78.25 84 ARG A N 1
ATOM 666 C CA . ARG A 1 84 ? -4.831 -23.807 -12.636 1.00 78.25 84 ARG A CA 1
ATOM 667 C C . ARG A 1 84 ? -3.800 -24.618 -11.860 1.00 78.25 84 ARG A C 1
ATOM 669 O O . ARG A 1 84 ? -3.495 -25.736 -12.251 1.00 78.25 84 ARG A O 1
ATOM 676 N N . LYS A 1 85 ? -3.204 -24.003 -10.849 1.00 81.38 85 LYS A N 1
ATOM 677 C CA . LYS A 1 85 ? -2.129 -24.525 -10.005 1.00 81.38 85 LYS A CA 1
ATOM 678 C C . LYS A 1 85 ? -2.219 -23.829 -8.654 1.00 81.38 85 LYS A C 1
ATOM 680 O O . LYS A 1 85 ? -2.724 -22.702 -8.652 1.00 81.38 85 LYS A O 1
ATOM 685 N N . PRO A 1 86 ? -1.657 -24.418 -7.585 1.00 86.88 86 PRO A N 1
ATOM 686 C CA . PRO A 1 86 ? -1.596 -23.768 -6.285 1.00 86.88 86 PRO A CA 1
ATOM 687 C C . PRO A 1 86 ? -1.114 -22.319 -6.394 1.00 86.88 86 PRO A C 1
ATOM 689 O O . PRO A 1 86 ? -0.147 -22.049 -7.113 1.00 86.88 86 PRO A O 1
ATOM 692 N N . VAL A 1 87 ? -1.762 -21.396 -5.687 1.00 86.62 87 VAL A N 1
ATOM 693 C CA . VAL A 1 87 ? -1.500 -19.952 -5.753 1.00 86.62 87 VAL A CA 1
ATOM 694 C C . VAL A 1 87 ? -0.021 -19.652 -5.532 1.00 86.62 87 VAL A C 1
ATOM 696 O O . VAL A 1 87 ? 0.561 -18.901 -6.314 1.00 86.62 87 VAL A O 1
ATOM 699 N N . LEU A 1 88 ? 0.620 -20.323 -4.569 1.00 85.44 88 LEU A N 1
ATOM 700 C CA . LEU A 1 88 ? 2.054 -20.168 -4.279 1.00 85.44 88 LEU A CA 1
ATOM 701 C C . LEU A 1 88 ? 2.976 -20.512 -5.455 1.00 85.44 88 LEU A C 1
ATOM 703 O O . LEU A 1 88 ? 4.092 -20.012 -5.525 1.00 85.44 88 LEU A O 1
ATOM 707 N N . GLN A 1 89 ? 2.532 -21.341 -6.399 1.00 85.19 89 GLN A N 1
ATOM 708 C CA . GLN A 1 89 ? 3.312 -21.677 -7.595 1.00 85.19 89 GLN A CA 1
ATOM 709 C C . GLN A 1 89 ? 3.084 -20.705 -8.760 1.00 85.19 89 GLN A C 1
ATOM 711 O O . GLN A 1 89 ? 3.758 -20.817 -9.785 1.00 85.19 89 GLN A O 1
ATOM 716 N N . ASN A 1 90 ? 2.130 -19.779 -8.633 1.00 81.75 90 ASN A N 1
ATOM 717 C CA . ASN A 1 90 ? 1.809 -18.790 -9.664 1.00 81.75 90 ASN A CA 1
ATOM 718 C C . ASN A 1 90 ? 2.498 -17.438 -9.425 1.00 81.75 90 ASN A C 1
ATOM 720 O O . ASN A 1 90 ? 2.339 -16.533 -10.243 1.00 81.75 90 ASN A O 1
ATOM 724 N N . GLY A 1 91 ? 3.252 -17.297 -8.331 1.00 82.25 91 GLY A N 1
ATOM 725 C CA . GLY A 1 91 ? 4.097 -16.136 -8.083 1.00 82.25 91 GLY A CA 1
ATOM 726 C C . GLY A 1 91 ? 5.287 -16.102 -9.041 1.00 82.25 91 GLY A C 1
ATOM 727 O O . GLY A 1 91 ? 5.964 -17.108 -9.252 1.00 82.25 91 GLY A O 1
ATOM 728 N N . THR A 1 92 ? 5.557 -14.942 -9.630 1.00 84.62 92 THR A N 1
ATOM 729 C CA . THR A 1 92 ? 6.795 -14.682 -10.372 1.00 84.62 92 THR A CA 1
ATOM 730 C C . THR A 1 92 ? 7.708 -13.805 -9.523 1.00 84.62 92 THR A C 1
ATOM 732 O O . THR A 1 92 ? 7.237 -12.749 -9.100 1.00 84.62 92 THR A O 1
ATOM 735 N N . PRO A 1 93 ? 8.987 -14.161 -9.306 1.00 88.19 93 PRO A N 1
ATOM 736 C CA . PRO A 1 93 ? 9.900 -13.327 -8.529 1.00 88.19 93 PRO A CA 1
ATOM 737 C C . PRO A 1 93 ? 9.953 -11.896 -9.062 1.00 88.19 93 PRO A C 1
ATOM 739 O O . PRO A 1 93 ? 9.952 -11.688 -10.281 1.00 88.19 93 PRO A O 1
ATOM 742 N N . TYR A 1 94 ? 10.027 -10.917 -8.164 1.00 90.25 94 TYR A N 1
ATOM 743 C CA . TYR A 1 94 ? 10.177 -9.526 -8.569 1.00 90.25 94 TYR A CA 1
ATOM 744 C C . TYR A 1 94 ? 11.452 -9.303 -9.388 1.00 90.25 94 TYR A C 1
ATOM 746 O O . TYR A 1 94 ? 12.526 -9.835 -9.090 1.00 90.25 94 TYR A O 1
ATOM 754 N N . THR A 1 95 ? 11.360 -8.435 -10.395 1.00 91.62 95 THR A N 1
ATOM 755 C CA . THR A 1 95 ? 12.548 -7.816 -10.991 1.00 91.62 95 THR A CA 1
ATOM 756 C C . THR A 1 95 ? 13.253 -6.930 -9.960 1.00 91.62 95 THR A C 1
ATOM 758 O O . THR A 1 95 ? 12.677 -6.545 -8.942 1.00 91.62 95 THR A O 1
ATOM 761 N N . VAL A 1 96 ? 14.504 -6.545 -10.232 1.00 91.31 96 VAL A N 1
ATOM 762 C CA . VAL A 1 96 ? 15.256 -5.631 -9.351 1.00 91.31 96 VAL A CA 1
ATOM 763 C C . VAL A 1 96 ? 14.502 -4.313 -9.129 1.00 91.31 96 VAL A C 1
ATOM 765 O O . VAL A 1 96 ? 14.430 -3.838 -7.999 1.00 91.31 96 VAL A O 1
ATOM 768 N N . GLU A 1 97 ? 13.899 -3.742 -10.177 1.00 93.19 97 GLU A N 1
ATOM 769 C CA . GLU A 1 97 ? 13.141 -2.487 -10.067 1.00 93.19 97 GLU A CA 1
ATOM 770 C C . GLU A 1 97 ? 11.798 -2.671 -9.349 1.00 93.19 97 GLU A C 1
ATOM 772 O O . GLU A 1 97 ? 11.429 -1.823 -8.538 1.00 93.19 97 GLU A O 1
ATOM 777 N N . GLN A 1 98 ? 11.101 -3.793 -9.571 1.00 93.44 98 GLN A N 1
ATOM 778 C CA . GLN A 1 98 ? 9.891 -4.133 -8.813 1.00 93.44 98 GLN A CA 1
ATOM 779 C C . GLN A 1 98 ? 10.207 -4.288 -7.323 1.00 93.44 98 GLN A C 1
ATOM 781 O O . GLN A 1 98 ? 9.535 -3.686 -6.490 1.00 93.44 98 GLN A O 1
ATOM 786 N N . LYS A 1 99 ? 11.268 -5.027 -6.980 1.00 91.94 99 LYS A N 1
ATOM 787 C CA . LYS A 1 99 ? 11.695 -5.211 -5.590 1.00 91.94 99 LYS A CA 1
ATOM 788 C C . LYS A 1 99 ? 12.095 -3.884 -4.950 1.00 91.94 99 LYS A C 1
ATOM 790 O O . LYS A 1 99 ? 11.685 -3.616 -3.825 1.00 91.94 99 LYS A O 1
ATOM 795 N N . ARG A 1 100 ? 12.838 -3.034 -5.672 1.00 93.81 100 ARG A N 1
ATOM 796 C CA . ARG A 1 100 ? 13.184 -1.683 -5.206 1.00 93.81 100 ARG A CA 1
ATOM 797 C C . ARG A 1 100 ? 11.924 -0.883 -4.880 1.00 93.81 100 ARG A C 1
ATOM 799 O O . ARG A 1 100 ? 11.807 -0.411 -3.759 1.00 93.81 100 ARG A O 1
ATOM 806 N N . TYR A 1 101 ? 10.975 -0.788 -5.814 1.00 94.31 101 TYR A N 1
ATOM 807 C CA . TYR A 1 101 ? 9.707 -0.088 -5.585 1.00 94.31 101 TYR A CA 1
ATOM 808 C C . TYR A 1 101 ? 8.938 -0.661 -4.385 1.00 94.31 101 TYR A C 1
ATOM 810 O O . TYR A 1 101 ? 8.552 0.099 -3.502 1.00 94.31 101 TYR A O 1
ATOM 818 N N . ALA A 1 102 ? 8.756 -1.986 -4.326 1.00 91.81 102 ALA A N 1
ATOM 819 C CA . ALA A 1 102 ? 7.981 -2.644 -3.276 1.00 91.81 102 ALA A CA 1
ATOM 820 C C . ALA A 1 102 ? 8.552 -2.353 -1.881 1.00 91.81 102 ALA A C 1
ATOM 822 O O . ALA A 1 102 ? 7.803 -1.999 -0.972 1.00 91.81 102 ALA A O 1
ATOM 823 N N . VAL A 1 103 ? 9.879 -2.429 -1.732 1.00 90.62 103 VAL A N 1
ATOM 824 C CA . VAL A 1 103 ? 10.570 -2.094 -0.479 1.00 90.62 103 VAL A CA 1
ATOM 825 C C . VAL A 1 103 ? 10.440 -0.610 -0.148 1.00 90.62 103 VAL A C 1
ATOM 827 O O . VAL A 1 103 ? 10.253 -0.269 1.018 1.00 90.62 103 VAL A O 1
ATOM 830 N N . THR A 1 104 ? 10.506 0.276 -1.146 1.00 95.00 104 THR A N 1
ATOM 831 C CA . THR A 1 104 ? 10.349 1.718 -0.925 1.00 95.00 104 THR A CA 1
ATOM 832 C C . THR A 1 104 ? 8.981 2.051 -0.325 1.00 95.00 104 THR A C 1
ATOM 834 O O . THR A 1 104 ? 8.934 2.756 0.677 1.00 95.00 104 THR A O 1
ATOM 837 N N . VAL A 1 105 ? 7.885 1.502 -0.863 1.00 93.81 105 VAL A N 1
ATOM 838 C CA . VAL A 1 105 ? 6.516 1.863 -0.427 1.00 93.81 105 VAL A CA 1
ATOM 839 C C . VAL A 1 105 ? 5.984 1.080 0.769 1.00 93.81 105 VAL A C 1
ATOM 841 O O . VAL A 1 105 ? 4.925 1.404 1.312 1.00 93.81 105 VAL A O 1
ATOM 844 N N . GLN A 1 106 ? 6.682 0.022 1.195 1.00 90.50 106 GLN A N 1
ATOM 845 C CA . GLN A 1 106 ? 6.153 -0.924 2.185 1.00 90.50 106 GLN A CA 1
ATOM 846 C C . GLN A 1 106 ? 5.740 -0.242 3.498 1.00 90.50 106 GLN A C 1
ATOM 848 O O . GLN A 1 106 ? 4.737 -0.607 4.111 1.00 90.50 106 GLN A O 1
ATOM 853 N N . SER A 1 107 ? 6.513 0.756 3.939 1.00 93.00 107 SER A N 1
ATOM 854 C CA . SER A 1 107 ? 6.283 1.435 5.214 1.00 93.00 107 SER A CA 1
ATOM 855 C C . SER A 1 107 ? 5.043 2.315 5.144 1.00 93.00 107 SER A C 1
ATOM 857 O O . SER A 1 107 ? 4.232 2.283 6.067 1.00 93.00 107 SER A O 1
ATOM 859 N N . TYR A 1 108 ? 4.855 3.050 4.047 1.00 94.38 108 TYR A N 1
ATOM 860 C CA . TYR A 1 108 ? 3.655 3.854 3.845 1.00 94.38 108 TYR A CA 1
ATOM 861 C C . TYR A 1 108 ? 2.414 2.970 3.762 1.00 94.38 108 TYR A C 1
ATOM 863 O O . TYR A 1 108 ? 1.463 3.185 4.511 1.00 94.38 108 TYR A O 1
ATOM 871 N N . ASN A 1 109 ? 2.458 1.910 2.950 1.00 91.62 109 ASN A N 1
ATOM 872 C CA . ASN A 1 109 ? 1.338 0.978 2.785 1.00 91.62 109 ASN A CA 1
ATOM 873 C C . ASN A 1 109 ? 0.929 0.308 4.102 1.00 91.62 109 ASN A C 1
ATOM 875 O O . ASN A 1 109 ? -0.257 0.115 4.357 1.00 91.62 109 ASN A O 1
ATOM 879 N N . ARG A 1 110 ? 1.896 0.001 4.972 1.00 88.81 110 ARG A N 1
ATOM 880 C CA . ARG A 1 110 ? 1.628 -0.583 6.291 1.00 88.81 110 ARG A CA 1
ATOM 881 C C . ARG A 1 110 ? 1.050 0.422 7.288 1.00 88.81 110 ARG A C 1
ATOM 883 O O . ARG A 1 110 ? 0.244 0.052 8.142 1.00 88.81 110 ARG A O 1
ATOM 890 N N . GLU A 1 111 ? 1.507 1.671 7.261 1.00 94.44 111 GLU A N 1
ATOM 891 C CA . GLU A 1 111 ? 1.195 2.647 8.311 1.00 94.44 111 GLU A CA 1
ATOM 892 C C . GLU A 1 111 ? 0.018 3.568 7.969 1.00 94.44 111 GLU A C 1
ATOM 894 O O . GLU A 1 111 ? -0.698 3.990 8.881 1.00 94.44 111 GLU A O 1
ATOM 899 N N . PHE A 1 112 ? -0.243 3.831 6.688 1.00 93.44 112 PHE A N 1
ATOM 900 C CA . PHE A 1 112 ? -1.322 4.717 6.257 1.00 93.44 112 PHE A CA 1
ATOM 901 C C . PHE A 1 112 ? -2.728 4.205 6.628 1.00 93.44 112 PHE A C 1
ATOM 903 O O . PHE A 1 112 ? -3.509 4.992 7.165 1.00 93.44 112 PHE A O 1
ATOM 910 N N . PRO A 1 113 ? -3.076 2.907 6.487 1.00 90.56 113 PRO A N 1
ATOM 911 C CA . PRO A 1 113 ? -4.364 2.400 6.973 1.00 90.56 113 PRO A CA 1
ATOM 912 C C . PRO A 1 113 ? -4.537 2.579 8.488 1.00 90.56 113 PRO A C 1
ATOM 914 O O . PRO A 1 113 ? -5.611 2.948 8.963 1.00 90.56 113 PRO A O 1
ATOM 917 N N . LYS A 1 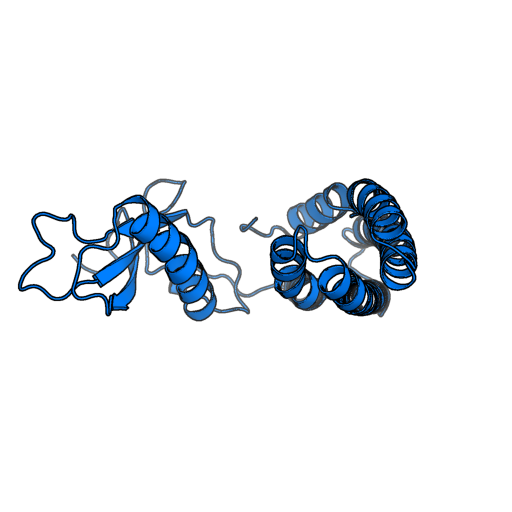114 ? -3.456 2.403 9.261 1.00 91.81 114 LYS A N 1
ATOM 918 C CA . LYS A 1 114 ? -3.467 2.632 10.715 1.00 91.81 114 LYS A CA 1
ATOM 919 C C . LYS A 1 114 ? -3.699 4.104 11.040 1.00 91.81 114 LYS A C 1
ATOM 921 O O . LYS A 1 114 ? -4.423 4.411 11.978 1.00 91.81 114 LYS A O 1
ATOM 926 N N . PHE A 1 115 ? -3.124 5.016 10.256 1.00 94.75 115 PHE A N 1
ATOM 927 C CA . PHE A 1 115 ? -3.424 6.443 10.355 1.00 94.75 115 PHE A CA 1
ATOM 928 C C . PHE A 1 115 ? -4.907 6.736 10.067 1.00 94.75 115 PHE A C 1
ATOM 930 O O . PHE A 1 115 ? -5.556 7.468 10.818 1.00 94.75 115 PHE A O 1
ATOM 937 N N . GLN A 1 116 ? -5.477 6.131 9.020 1.00 90.94 116 GLN A N 1
ATOM 938 C CA . GLN A 1 116 ? -6.892 6.308 8.677 1.00 90.94 116 GLN A CA 1
ATOM 939 C C . GLN A 1 116 ? -7.834 5.829 9.791 1.00 90.94 116 GLN A C 1
ATOM 941 O O . GLN A 1 116 ? -8.847 6.485 10.054 1.00 90.94 116 GLN A O 1
ATOM 946 N N . ALA A 1 117 ? -7.484 4.736 10.475 1.00 90.25 117 ALA A N 1
ATOM 947 C CA . ALA A 1 117 ? -8.257 4.177 11.584 1.00 90.25 117 ALA A CA 1
ATOM 948 C C . ALA A 1 117 ? -8.373 5.123 12.798 1.00 90.25 117 ALA A C 1
ATOM 950 O O . ALA A 1 117 ? -9.322 5.015 13.571 1.00 90.25 117 ALA A O 1
ATOM 951 N N . LEU A 1 118 ? -7.471 6.101 12.940 1.00 93.31 118 LEU A N 1
ATOM 952 C CA . LEU A 1 118 ? -7.484 7.081 14.034 1.00 93.31 118 LEU A CA 1
ATOM 953 C C . LEU A 1 118 ? -8.477 8.239 13.814 1.00 93.31 118 LEU A C 1
ATOM 955 O O . LEU A 1 118 ? -8.407 9.251 14.506 1.00 93.31 118 LEU A O 1
ATOM 959 N N . ARG A 1 119 ? -9.394 8.160 12.840 1.00 88.38 119 ARG A N 1
ATOM 960 C CA . ARG A 1 119 ? -10.361 9.236 12.549 1.00 88.38 119 ARG A CA 1
ATOM 961 C C . ARG A 1 119 ? -11.099 9.695 13.818 1.00 88.38 119 ARG A C 1
ATOM 963 O O . ARG A 1 119 ? -11.679 8.888 14.535 1.00 88.38 119 ARG A O 1
ATOM 970 N N . GLY A 1 120 ? -11.102 11.008 14.059 1.00 87.06 120 GLY A N 1
ATOM 971 C CA . GLY A 1 120 ? -11.720 11.625 15.241 1.00 87.06 120 GLY A CA 1
ATOM 972 C C . GLY A 1 120 ? -10.838 11.655 16.497 1.00 87.06 120 GLY A C 1
ATOM 973 O O . GLY A 1 120 ? -11.214 12.303 17.469 1.00 87.06 120 GLY A O 1
ATOM 974 N N . GLN A 1 121 ? -9.665 11.016 16.476 1.00 92.81 121 GLN A N 1
ATOM 975 C CA . GLN A 1 121 ? -8.696 10.979 17.577 1.00 92.81 121 GLN A CA 1
ATOM 976 C C . GLN A 1 121 ? -7.536 11.928 17.251 1.00 92.81 121 GLN A C 1
ATOM 978 O O . GLN A 1 121 ? -6.540 11.536 16.646 1.00 92.81 121 GLN A O 1
ATOM 983 N N . TRP A 1 122 ? -7.717 13.226 17.516 1.00 92.25 122 TRP A N 1
ATOM 984 C CA . TRP A 1 122 ? -6.825 14.251 16.954 1.00 92.25 122 TRP A CA 1
ATOM 985 C C . TRP A 1 122 ? -5.383 14.147 17.476 1.00 92.25 122 TRP A C 1
ATOM 987 O O . TRP A 1 122 ? -4.450 14.302 16.692 1.00 92.25 122 TRP A O 1
ATOM 997 N N . THR A 1 123 ? -5.192 13.864 18.769 1.00 92.12 123 THR A N 1
ATOM 998 C CA . THR A 1 123 ? -3.860 13.804 19.390 1.00 92.12 123 THR A CA 1
ATOM 999 C C . THR A 1 123 ? -3.057 12.640 18.814 1.00 92.12 123 THR A C 1
ATOM 1001 O O . THR A 1 123 ? -1.926 12.822 18.371 1.00 92.12 123 THR A O 1
ATOM 1004 N N . GLU A 1 124 ? -3.683 11.472 18.713 1.00 95.69 124 GLU A N 1
ATOM 1005 C CA . GLU A 1 124 ? -3.110 10.267 18.123 1.00 95.69 124 GLU A CA 1
ATOM 1006 C C . GLU A 1 124 ? -2.843 10.447 16.621 1.00 95.69 124 GLU A C 1
ATOM 1008 O O . GLU A 1 124 ? -1.813 10.002 16.114 1.00 95.69 124 GLU A O 1
ATOM 1013 N N . ARG A 1 125 ? -3.733 11.137 15.888 1.00 95.12 125 ARG A N 1
ATOM 1014 C CA . ARG A 1 125 ? -3.506 11.475 14.469 1.00 95.12 125 ARG A CA 1
ATOM 1015 C C . ARG A 1 125 ? -2.325 12.421 14.292 1.00 95.12 125 ARG A C 1
ATOM 1017 O O . ARG A 1 125 ? -1.561 12.214 13.357 1.00 95.12 125 ARG A O 1
ATOM 1024 N N . SER A 1 126 ? -2.171 13.429 15.151 1.00 94.50 126 SER A N 1
ATOM 1025 C CA . SER A 1 126 ? -1.054 14.380 15.082 1.00 94.50 126 SER A CA 1
ATOM 1026 C C . SER A 1 126 ? 0.286 13.677 15.328 1.00 94.50 126 SER A C 1
ATOM 1028 O O . SER A 1 126 ? 1.212 13.818 14.529 1.00 94.50 126 SER A O 1
ATOM 1030 N N . GLU A 1 127 ? 0.370 12.808 16.342 1.00 95.25 127 GLU A N 1
ATOM 1031 C CA . GLU A 1 127 ? 1.564 11.981 16.569 1.00 95.25 127 GLU A CA 1
ATOM 1032 C C . GLU A 1 127 ? 1.854 11.072 15.364 1.00 95.25 127 GLU A C 1
ATOM 1034 O O . GLU A 1 127 ? 2.982 11.004 14.861 1.00 95.25 127 GLU A O 1
ATOM 1039 N N . LYS A 1 128 ? 0.817 10.407 14.841 1.00 97.50 128 LYS A N 1
ATOM 1040 C CA . LYS A 1 128 ? 0.952 9.527 13.680 1.00 97.50 128 LYS A CA 1
ATOM 1041 C C . LYS A 1 128 ? 1.332 10.291 12.408 1.00 97.50 128 LYS A C 1
ATOM 1043 O O . LYS A 1 128 ? 2.073 9.741 11.597 1.00 97.50 128 LYS A O 1
ATOM 1048 N N . ALA A 1 129 ? 0.900 11.542 12.245 1.00 97.31 129 ALA A N 1
ATOM 1049 C CA . ALA A 1 129 ? 1.312 12.413 11.146 1.00 97.31 129 ALA A CA 1
ATOM 1050 C C . ALA A 1 129 ? 2.826 12.677 11.172 1.00 97.31 129 ALA A C 1
ATOM 1052 O O . ALA A 1 129 ? 3.468 12.610 10.127 1.00 97.31 129 ALA A O 1
ATOM 1053 N N . GLY A 1 130 ? 3.424 12.850 12.357 1.00 97.19 130 GLY A N 1
ATOM 1054 C CA . GLY A 1 130 ? 4.884 12.922 12.509 1.00 97.19 130 GLY A CA 1
ATOM 1055 C C . GLY A 1 130 ? 5.603 11.636 12.082 1.00 97.19 130 GLY A C 1
ATOM 1056 O O . GLY A 1 130 ? 6.665 11.685 11.461 1.00 97.19 130 GLY A O 1
ATOM 1057 N N . ALA A 1 131 ? 5.010 10.466 12.338 1.00 97.25 131 ALA A N 1
ATOM 1058 C CA . ALA A 1 131 ? 5.539 9.204 11.818 1.00 97.25 131 ALA A CA 1
ATOM 1059 C C . ALA A 1 131 ? 5.403 9.108 10.284 1.00 97.25 131 ALA A C 1
ATOM 1061 O O . ALA A 1 131 ? 6.348 8.695 9.610 1.00 97.25 131 ALA A O 1
ATOM 1062 N N . MET A 1 132 ? 4.262 9.524 9.722 1.00 98.06 132 MET A N 1
ATOM 1063 C CA . MET A 1 132 ? 4.037 9.549 8.271 1.00 98.06 132 MET A CA 1
ATOM 1064 C C . MET A 1 132 ? 5.001 10.501 7.557 1.00 98.06 132 MET A C 1
ATOM 1066 O O . MET A 1 132 ? 5.567 10.129 6.533 1.00 98.06 132 MET A O 1
ATOM 1070 N N . GLN A 1 133 ? 5.273 11.673 8.134 1.00 97.88 133 GLN A N 1
ATOM 1071 C CA . GLN A 1 133 ? 6.285 12.612 7.647 1.00 97.88 133 GLN A CA 1
ATOM 1072 C C . GLN A 1 133 ? 7.647 11.924 7.463 1.00 97.88 133 GLN A C 1
ATOM 1074 O O . GLN A 1 133 ? 8.262 12.027 6.402 1.00 97.88 133 GLN A O 1
ATOM 1079 N N . GLN A 1 134 ? 8.119 11.197 8.481 1.00 97.81 134 GLN A N 1
ATOM 1080 C CA . GLN A 1 134 ? 9.402 10.490 8.408 1.00 97.81 134 GLN A CA 1
ATOM 1081 C C . GLN A 1 134 ? 9.390 9.393 7.342 1.00 97.81 134 GLN A C 1
ATOM 1083 O O . GLN A 1 134 ? 10.378 9.223 6.630 1.00 97.81 134 GLN A O 1
ATOM 1088 N N . ILE A 1 135 ? 8.277 8.667 7.206 1.00 97.94 135 ILE A N 1
ATOM 1089 C CA . ILE A 1 135 ? 8.114 7.631 6.181 1.00 97.94 135 ILE A CA 1
ATOM 1090 C C . ILE A 1 135 ? 8.222 8.239 4.782 1.00 97.94 135 ILE A C 1
ATOM 1092 O O . ILE A 1 135 ? 9.037 7.777 3.989 1.00 97.94 135 ILE A O 1
ATOM 1096 N N . VAL A 1 136 ? 7.467 9.303 4.496 1.00 97.75 136 VAL A N 1
ATOM 1097 C CA . VAL A 1 136 ? 7.488 9.966 3.182 1.00 97.75 136 VAL A CA 1
ATOM 1098 C C . VAL A 1 136 ? 8.864 10.574 2.891 1.00 97.75 136 VAL A C 1
ATOM 1100 O O . VAL A 1 136 ? 9.345 10.511 1.761 1.00 97.75 136 VAL A O 1
ATOM 1103 N N . TRP A 1 137 ? 9.552 11.104 3.906 1.00 97.62 137 TRP A N 1
ATOM 1104 C CA . TRP A 1 137 ? 10.931 11.572 3.755 1.00 97.62 137 TRP A CA 1
ATOM 1105 C C . TRP A 1 137 ? 11.884 10.449 3.317 1.00 97.62 137 TRP A C 1
ATOM 1107 O O . TRP A 1 137 ? 12.645 10.630 2.361 1.00 97.62 137 TRP A O 1
ATOM 1117 N N . TRP A 1 138 ? 11.816 9.283 3.968 1.00 97.25 138 TRP A N 1
ATOM 1118 C CA . TRP A 1 138 ? 12.611 8.111 3.588 1.00 97.25 138 TRP A CA 1
ATOM 1119 C C . TRP A 1 138 ? 12.251 7.596 2.192 1.00 97.25 138 TRP A C 1
ATOM 1121 O O . TRP A 1 138 ? 13.155 7.265 1.428 1.00 97.25 138 TRP A O 1
ATOM 1131 N N . GLU A 1 139 ? 10.969 7.586 1.816 1.00 97.19 139 GLU A N 1
ATOM 1132 C CA . GLU A 1 139 ? 10.550 7.227 0.455 1.00 97.19 139 GLU A CA 1
ATOM 1133 C C . GLU A 1 139 ? 11.203 8.135 -0.588 1.00 97.19 139 GLU A C 1
ATOM 1135 O O . GLU A 1 139 ? 11.817 7.647 -1.534 1.00 97.19 139 GLU A O 1
ATOM 1140 N N . VAL A 1 140 ? 11.140 9.458 -0.401 1.00 98.00 140 VAL A N 1
ATOM 1141 C CA . VAL A 1 140 ? 11.780 10.417 -1.316 1.00 98.00 140 VAL A CA 1
ATOM 1142 C C . VAL A 1 140 ? 13.284 10.158 -1.419 1.00 98.00 140 VAL A C 1
ATOM 1144 O O . VAL A 1 140 ? 13.840 10.212 -2.522 1.00 98.00 140 VAL A O 1
ATOM 1147 N N . LEU A 1 141 ? 13.951 9.865 -0.300 1.00 97.44 141 LEU A N 1
ATOM 1148 C CA . LEU A 1 141 ? 15.378 9.554 -0.291 1.00 97.44 141 LEU A CA 1
ATOM 1149 C C . LEU A 1 141 ? 15.682 8.277 -1.092 1.00 97.44 141 LEU A C 1
ATOM 1151 O O . LEU A 1 141 ? 16.549 8.300 -1.962 1.00 97.44 141 LEU A O 1
ATOM 1155 N N . GLU A 1 142 ? 14.945 7.191 -0.866 1.00 96.31 142 GLU A N 1
ATOM 1156 C CA . GLU A 1 142 ? 15.156 5.906 -1.548 1.00 96.31 142 GLU A CA 1
ATOM 1157 C C . GLU A 1 142 ? 14.820 5.954 -3.046 1.00 96.31 142 GLU A C 1
ATOM 1159 O O . GLU A 1 142 ? 15.544 5.403 -3.887 1.00 96.31 142 GLU A O 1
ATOM 1164 N N . LEU A 1 143 ? 13.760 6.676 -3.420 1.00 97.12 143 LEU A N 1
ATOM 1165 C CA . LEU A 1 143 ? 13.406 6.901 -4.824 1.00 97.12 143 LEU A CA 1
ATOM 1166 C C . LEU A 1 143 ? 14.507 7.662 -5.572 1.00 97.12 143 LEU A C 1
ATOM 1168 O O . LEU A 1 143 ? 14.691 7.444 -6.771 1.00 97.12 143 LEU A O 1
ATOM 1172 N N . THR A 1 144 ? 15.258 8.519 -4.875 1.00 97.62 144 THR A N 1
ATOM 1173 C CA . THR A 1 144 ? 16.289 9.389 -5.465 1.00 97.62 144 THR A CA 1
ATOM 1174 C C . THR A 1 144 ? 17.729 8.936 -5.211 1.00 97.62 144 THR A C 1
ATOM 1176 O O . THR A 1 144 ? 18.653 9.548 -5.745 1.00 97.62 144 THR A O 1
ATOM 1179 N N . SER A 1 145 ? 17.942 7.847 -4.465 1.00 96.88 145 SER A N 1
ATOM 1180 C CA . SER A 1 145 ? 19.274 7.367 -4.058 1.00 96.88 145 SER A CA 1
ATOM 1181 C C . SER A 1 145 ? 20.138 6.858 -5.219 1.00 96.88 145 SER A C 1
ATOM 1183 O O . SER A 1 145 ? 21.367 6.908 -5.159 1.00 96.88 145 SER A O 1
ATOM 1185 N N . ALA A 1 146 ? 19.504 6.397 -6.296 1.00 96.06 146 ALA A N 1
ATOM 1186 C CA . ALA A 1 146 ? 20.150 5.950 -7.524 1.00 96.06 146 ALA A CA 1
ATOM 1187 C C . ALA A 1 146 ? 19.214 6.124 -8.733 1.00 96.06 146 ALA A C 1
ATOM 1189 O O . ALA A 1 146 ? 17.991 6.025 -8.560 1.00 96.06 146 ALA A O 1
ATOM 1190 N N . PRO A 1 147 ? 19.755 6.315 -9.954 1.00 96.62 147 PRO A N 1
ATOM 1191 C CA . PRO A 1 147 ? 18.950 6.347 -11.169 1.00 96.62 147 PRO A CA 1
ATOM 1192 C C . PRO A 1 147 ? 18.119 5.073 -11.349 1.00 96.62 147 PRO A C 1
ATOM 1194 O O . PRO A 1 147 ? 18.546 3.974 -10.989 1.00 96.62 147 PRO A O 1
ATOM 1197 N N . TRP A 1 148 ? 16.934 5.235 -11.915 1.00 97.56 148 TRP A N 1
ATOM 1198 C CA . TRP A 1 148 ? 16.085 4.164 -12.421 1.00 97.56 148 TRP A CA 1
ATOM 1199 C C . TRP A 1 148 ? 16.402 3.909 -13.894 1.00 97.56 148 TRP A C 1
ATOM 1201 O O . TRP A 1 148 ? 17.151 4.667 -14.523 1.00 97.56 148 TRP A O 1
ATOM 1211 N N . SER A 1 149 ? 15.839 2.847 -14.467 1.00 97.69 149 SER A N 1
ATOM 1212 C CA . SER A 1 149 ? 15.913 2.625 -15.907 1.00 97.69 149 SER A CA 1
ATOM 1213 C C . SER A 1 149 ? 15.397 3.852 -16.685 1.00 97.69 149 SER A C 1
ATOM 1215 O O . SER A 1 149 ? 14.539 4.590 -16.186 1.00 97.69 149 SER A O 1
ATOM 1217 N N . PRO A 1 150 ? 15.896 4.105 -17.913 1.00 98.00 150 PRO A N 1
ATOM 1218 C CA . PRO A 1 150 ? 15.496 5.276 -18.698 1.00 98.00 150 PRO A CA 1
ATOM 1219 C C . PRO A 1 150 ? 13.982 5.402 -18.914 1.00 98.00 150 PRO A C 1
ATOM 1221 O O . PRO A 1 150 ? 13.473 6.514 -19.023 1.00 98.00 150 PRO A O 1
ATOM 1224 N N . GLU A 1 151 ? 13.271 4.274 -18.956 1.00 96.06 151 GLU A N 1
ATOM 1225 C CA . GLU A 1 151 ? 11.811 4.220 -19.081 1.00 96.06 151 GLU A CA 1
ATOM 1226 C C . GLU A 1 151 ? 11.108 4.656 -17.786 1.00 96.06 151 GLU A C 1
ATOM 1228 O O . GLU A 1 151 ? 10.115 5.380 -17.833 1.00 96.06 151 GLU A O 1
ATOM 1233 N N . MET A 1 152 ? 11.646 4.264 -16.627 1.00 98.12 152 MET A N 1
ATOM 1234 C CA . MET A 1 152 ? 11.058 4.547 -15.317 1.00 98.12 152 MET A CA 1
ATOM 1235 C C . MET A 1 152 ? 11.404 5.935 -14.780 1.00 98.12 152 MET A C 1
ATOM 1237 O O . MET A 1 152 ? 10.588 6.545 -14.089 1.00 98.12 152 MET A O 1
ATOM 1241 N N . GLN A 1 153 ? 12.596 6.455 -15.081 1.00 98.31 153 GLN A N 1
ATOM 1242 C CA . GLN A 1 153 ? 13.112 7.673 -14.453 1.00 98.31 153 GLN A CA 1
ATOM 1243 C C . GLN A 1 153 ? 12.167 8.889 -14.550 1.00 98.31 153 GLN A C 1
ATOM 1245 O O . GLN A 1 153 ? 12.001 9.565 -13.533 1.00 98.31 153 GLN A O 1
ATOM 1250 N N . PRO A 1 154 ? 11.514 9.189 -15.693 1.00 98.44 154 PRO A N 1
ATOM 1251 C CA . PRO A 1 154 ? 10.571 10.305 -15.766 1.00 98.44 154 PRO A CA 1
ATOM 1252 C C . PRO A 1 154 ? 9.356 10.119 -14.847 1.00 98.44 154 PRO A C 1
ATOM 1254 O O . PRO A 1 154 ? 8.977 11.052 -14.147 1.00 98.44 154 PRO A O 1
ATOM 1257 N N . LEU A 1 155 ? 8.798 8.904 -14.784 1.00 98.44 155 LEU A N 1
ATOM 1258 C CA . LEU A 1 155 ? 7.647 8.589 -13.929 1.00 98.44 155 LEU A CA 1
ATOM 1259 C C . LEU A 1 155 ? 7.997 8.727 -12.445 1.00 98.44 155 LEU A C 1
ATOM 1261 O O . LEU A 1 155 ? 7.219 9.271 -11.664 1.00 98.44 155 LEU A O 1
ATOM 1265 N N . ILE A 1 156 ? 9.193 8.271 -12.064 1.00 98.44 156 ILE A N 1
ATOM 1266 C CA . ILE A 1 156 ? 9.694 8.421 -10.698 1.00 98.44 156 ILE A CA 1
ATOM 1267 C C . ILE A 1 156 ? 9.921 9.894 -10.358 1.00 98.44 156 ILE A C 1
ATOM 1269 O O . ILE A 1 156 ? 9.592 10.304 -9.252 1.00 98.44 156 ILE A O 1
ATOM 1273 N N . ASN A 1 157 ? 10.441 10.706 -11.281 1.00 98.56 157 ASN A N 1
ATOM 1274 C CA . ASN A 1 157 ? 10.637 12.137 -11.035 1.00 98.56 157 ASN A CA 1
ATOM 1275 C C . ASN A 1 157 ? 9.309 12.856 -10.757 1.00 98.56 157 ASN A C 1
ATOM 1277 O O . ASN A 1 157 ? 9.229 13.632 -9.802 1.00 98.56 157 ASN A O 1
ATOM 1281 N N . ASP A 1 158 ? 8.279 12.572 -11.557 1.00 98.31 158 ASP A N 1
ATOM 1282 C CA . ASP A 1 158 ? 6.938 13.136 -11.370 1.00 98.31 158 ASP A CA 1
ATOM 1283 C C . ASP A 1 158 ? 6.352 12.720 -10.015 1.00 98.31 158 ASP A C 1
ATOM 1285 O O . ASP A 1 158 ? 5.838 13.551 -9.262 1.00 98.31 158 ASP A O 1
ATOM 1289 N N . TRP A 1 159 ? 6.490 11.442 -9.657 1.00 98.19 159 TRP A N 1
ATOM 1290 C CA . TRP A 1 159 ? 6.000 10.941 -8.379 1.00 98.19 159 TRP A CA 1
ATOM 1291 C C . TRP A 1 159 ? 6.776 11.499 -7.180 1.00 98.19 159 TRP A C 1
ATOM 1293 O O . TRP A 1 159 ? 6.172 11.910 -6.192 1.00 98.19 159 TRP A O 1
ATOM 1303 N N . VAL A 1 160 ? 8.102 11.616 -7.276 1.00 98.38 160 VAL A N 1
ATOM 1304 C CA . VAL A 1 160 ? 8.942 12.256 -6.252 1.00 98.38 160 VAL A CA 1
ATOM 1305 C C . VAL A 1 160 ? 8.541 13.715 -6.043 1.00 98.38 160 VAL A C 1
ATOM 1307 O O . VAL A 1 160 ? 8.548 14.186 -4.906 1.00 98.38 160 VAL A O 1
ATOM 1310 N N . ALA A 1 161 ? 8.174 14.444 -7.102 1.00 98.06 161 ALA A N 1
ATOM 1311 C CA . ALA A 1 161 ? 7.682 15.812 -6.963 1.00 98.06 161 ALA A CA 1
ATOM 1312 C C . ALA A 1 161 ? 6.402 15.863 -6.113 1.00 98.06 161 ALA A C 1
ATOM 1314 O O . ALA A 1 161 ? 6.295 16.718 -5.233 1.00 98.06 161 ALA A O 1
ATOM 1315 N N . LYS A 1 162 ? 5.484 14.907 -6.305 1.00 97.69 162 LYS A N 1
ATOM 1316 C CA . LYS A 1 162 ? 4.289 14.764 -5.464 1.00 97.69 162 LYS A CA 1
ATOM 1317 C C . LYS A 1 162 ? 4.606 14.341 -4.038 1.00 97.69 162 LYS A C 1
ATOM 1319 O O . LYS A 1 162 ? 4.156 15.001 -3.113 1.00 97.69 162 LYS A O 1
ATOM 1324 N N . LYS A 1 163 ? 5.480 13.354 -3.837 1.00 97.44 163 LYS A N 1
ATOM 1325 C CA . LYS A 1 163 ? 5.928 12.945 -2.496 1.00 97.44 163 LYS A CA 1
ATOM 1326 C C . LYS A 1 163 ? 6.596 14.080 -1.716 1.00 97.44 163 LYS A C 1
ATOM 1328 O O . LYS A 1 163 ? 6.466 14.156 -0.501 1.00 97.44 163 LYS A O 1
ATOM 1333 N N . ARG A 1 164 ? 7.283 15.003 -2.396 1.00 97.75 164 ARG A N 1
ATOM 1334 C CA . ARG A 1 164 ? 7.834 16.213 -1.763 1.00 97.75 164 ARG A CA 1
ATOM 1335 C C . ARG A 1 164 ? 6.762 17.219 -1.352 1.00 97.75 164 ARG A C 1
ATOM 1337 O O . ARG A 1 164 ? 6.952 17.859 -0.326 1.00 97.75 164 ARG A O 1
ATOM 1344 N N . ALA A 1 165 ? 5.684 17.364 -2.123 1.00 96.69 165 ALA A N 1
ATOM 1345 C CA . ALA A 1 165 ? 4.529 18.163 -1.711 1.00 96.69 165 ALA A CA 1
ATOM 1346 C C . ALA A 1 165 ? 3.827 17.503 -0.514 1.00 96.69 165 ALA A C 1
ATOM 1348 O O . ALA A 1 165 ? 3.707 18.129 0.533 1.00 96.69 165 ALA A O 1
ATOM 1349 N N . GLU A 1 166 ? 3.549 16.198 -0.607 1.00 96.38 166 GLU A N 1
ATOM 1350 C CA . GLU A 1 166 ? 2.965 15.400 0.478 1.00 96.38 166 GLU A CA 1
ATOM 1351 C C . GLU A 1 166 ? 3.780 15.510 1.782 1.00 96.38 166 GLU A C 1
ATOM 1353 O O . GLU A 1 166 ? 3.228 15.586 2.878 1.00 96.38 166 GLU A O 1
ATOM 1358 N N . LEU A 1 167 ? 5.113 15.543 1.686 1.00 97.38 167 LEU A N 1
ATOM 1359 C CA . LEU A 1 167 ? 5.996 15.720 2.838 1.00 97.38 167 LEU A CA 1
ATOM 1360 C C . LEU A 1 167 ? 5.786 17.066 3.549 1.00 97.38 167 LEU A C 1
ATOM 1362 O O . LEU A 1 167 ? 5.909 17.126 4.776 1.00 97.38 167 LEU A O 1
ATOM 1366 N N . VAL A 1 168 ? 5.499 18.138 2.805 1.00 97.19 168 VAL A N 1
ATOM 1367 C CA . VAL A 1 168 ? 5.175 19.449 3.387 1.00 97.19 168 VAL A CA 1
ATOM 1368 C C . VAL A 1 168 ? 3.878 19.339 4.176 1.00 97.19 168 VAL A C 1
ATOM 1370 O O . VAL A 1 168 ? 3.872 19.687 5.355 1.00 97.19 168 VAL A O 1
ATOM 1373 N N . ASP A 1 169 ? 2.841 18.743 3.591 1.00 97.12 169 ASP A N 1
ATOM 1374 C CA . ASP A 1 169 ? 1.545 18.583 4.257 1.00 97.12 169 ASP A CA 1
ATOM 1375 C C . ASP A 1 169 ? 1.649 17.717 5.519 1.00 97.12 169 ASP A C 1
ATOM 1377 O O . ASP A 1 169 ? 1.094 18.054 6.564 1.00 97.12 169 ASP A O 1
ATOM 1381 N N . TRP A 1 170 ? 2.422 16.624 5.474 1.00 97.75 170 TRP A N 1
ATOM 1382 C CA . TRP A 1 170 ? 2.682 15.804 6.661 1.00 97.75 170 TRP A CA 1
ATOM 1383 C C . TRP A 1 170 ? 3.467 16.554 7.738 1.00 97.75 170 TRP A C 1
ATOM 1385 O O . TRP A 1 170 ? 3.243 16.329 8.928 1.00 97.75 170 TRP A O 1
ATOM 1395 N N . THR A 1 171 ? 4.369 17.454 7.341 1.00 97.50 171 THR A N 1
ATOM 1396 C CA . THR A 1 171 ? 5.108 18.310 8.278 1.00 97.50 171 THR A CA 1
ATOM 1397 C C . THR A 1 171 ? 4.171 19.315 8.951 1.00 97.50 171 THR A C 1
ATOM 1399 O O . THR A 1 171 ? 4.252 19.504 10.163 1.00 97.50 171 THR A O 1
ATOM 1402 N N . GLU A 1 172 ? 3.251 19.921 8.198 1.00 96.88 172 GLU A N 1
ATOM 1403 C CA . GLU A 1 172 ? 2.226 20.822 8.740 1.00 96.88 172 GLU A CA 1
ATOM 1404 C C . GLU A 1 172 ? 1.255 20.080 9.667 1.00 96.88 172 GLU A C 1
ATOM 1406 O O . GLU A 1 172 ? 0.991 20.539 10.777 1.00 96.88 172 GLU A O 1
ATOM 1411 N N . ALA A 1 173 ? 0.797 18.891 9.267 1.00 96.56 173 ALA A N 1
ATOM 1412 C CA . ALA A 1 173 ? -0.069 18.037 10.076 1.00 96.56 173 ALA A CA 1
ATOM 1413 C C . ALA A 1 173 ? 0.597 17.623 11.400 1.00 96.56 173 ALA A C 1
ATOM 1415 O O . ALA A 1 173 ? -0.039 17.645 12.455 1.00 96.56 173 ALA A O 1
ATOM 1416 N N . ALA A 1 174 ? 1.888 17.286 11.370 1.00 96.31 174 ALA A N 1
ATOM 1417 C CA . ALA A 1 174 ? 2.661 16.964 12.568 1.00 96.31 174 ALA A CA 1
ATOM 1418 C C . ALA A 1 174 ? 2.874 18.179 13.491 1.00 96.31 174 ALA A C 1
ATOM 1420 O O . ALA A 1 174 ? 3.002 18.017 14.702 1.00 96.31 174 ALA A O 1
ATOM 1421 N N . ALA A 1 175 ? 2.914 19.392 12.930 1.00 96.25 175 ALA A N 1
ATOM 1422 C CA . ALA A 1 175 ? 3.099 20.642 13.668 1.00 96.25 175 ALA A CA 1
ATOM 1423 C C . ALA A 1 175 ? 1.781 21.305 14.113 1.00 96.25 175 ALA A C 1
ATOM 1425 O O . ALA A 1 175 ? 1.819 22.344 14.778 1.00 96.25 175 ALA A O 1
ATOM 1426 N N . ALA A 1 176 ? 0.630 20.735 13.748 1.00 96.06 176 ALA A N 1
ATOM 1427 C CA . ALA A 1 176 ? -0.680 21.283 14.066 1.00 96.06 176 ALA A CA 1
ATOM 1428 C C . ALA A 1 176 ? -0.873 21.451 15.583 1.00 96.06 176 ALA A C 1
ATOM 1430 O O . ALA A 1 176 ? -0.724 20.508 16.360 1.00 96.06 176 ALA A O 1
ATOM 1431 N N . GLY A 1 177 ? -1.243 22.661 16.007 1.00 95.56 177 GLY A N 1
ATOM 1432 C CA . GLY A 1 177 ? -1.503 22.981 17.413 1.00 95.56 177 GLY A CA 1
ATOM 1433 C C . GLY A 1 177 ? -2.912 22.614 17.882 1.00 95.56 177 GLY A C 1
ATOM 1434 O O . GLY A 1 177 ? -3.176 22.600 19.084 1.00 95.56 177 GLY A O 1
ATOM 1435 N N . ASP A 1 178 ? -3.819 22.332 16.947 1.00 95.06 178 ASP A N 1
ATOM 1436 C CA . ASP A 1 178 ? -5.193 21.929 17.218 1.00 95.06 178 ASP A CA 1
ATOM 1437 C C . ASP A 1 178 ? -5.766 21.038 16.100 1.00 95.06 178 ASP A C 1
ATOM 1439 O O . ASP A 1 178 ? -5.178 20.857 15.030 1.00 95.06 178 ASP A O 1
ATOM 1443 N N . ALA A 1 179 ? -6.954 20.484 16.352 1.00 95.06 179 ALA A N 1
ATOM 1444 C CA . ALA A 1 179 ?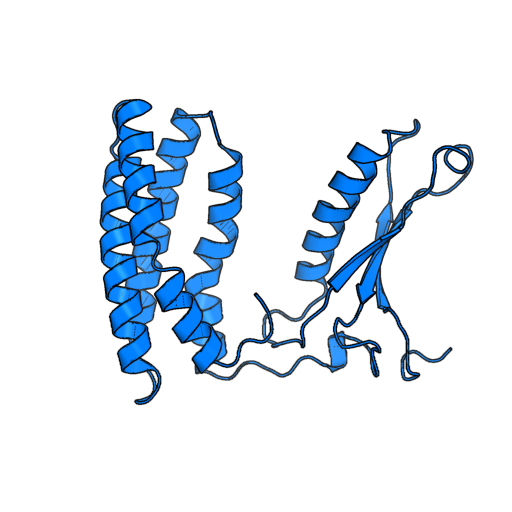 -7.637 19.594 15.417 1.00 95.06 179 ALA A CA 1
ATOM 1445 C C . ALA A 1 179 ? -8.015 20.271 14.088 1.00 95.06 179 ALA A C 1
ATOM 1447 O O . ALA A 1 179 ? -8.090 19.596 13.066 1.00 95.06 179 ALA A O 1
ATOM 1448 N N . LYS A 1 180 ? -8.266 21.586 14.078 1.00 95.44 180 LYS A N 1
ATOM 1449 C CA . LYS A 1 180 ? -8.649 22.297 12.856 1.00 95.44 180 LYS A CA 1
ATOM 1450 C C . LYS A 1 180 ? -7.445 22.419 11.924 1.00 95.44 180 LYS A C 1
ATOM 1452 O O . LYS A 1 180 ? -7.565 22.088 10.751 1.00 95.44 180 LYS A O 1
ATOM 1457 N N . GLN A 1 181 ? -6.302 22.844 12.455 1.00 95.38 181 GLN A N 1
ATOM 1458 C CA . GLN A 1 181 ? -5.051 22.937 11.698 1.00 95.38 181 GLN A CA 1
ATOM 1459 C C . GLN A 1 181 ? -4.631 21.573 11.145 1.00 95.38 181 GLN A C 1
ATOM 1461 O O . GLN A 1 181 ? -4.224 21.476 9.991 1.00 95.38 181 GLN A O 1
ATOM 1466 N N . LEU A 1 182 ? -4.791 20.510 11.944 1.00 95.69 182 LEU A N 1
ATOM 1467 C CA . LEU A 1 182 ? -4.513 19.147 11.502 1.00 95.69 182 LEU A CA 1
ATOM 1468 C C . LEU A 1 182 ? -5.379 18.764 10.295 1.00 95.69 182 LEU A C 1
ATOM 1470 O O . LEU A 1 182 ? -4.857 18.291 9.293 1.00 95.69 182 LEU A O 1
ATOM 1474 N N . GLU A 1 183 ? -6.695 18.965 10.368 1.00 94.81 183 GLU A N 1
ATOM 1475 C CA . GLU A 1 183 ? -7.590 18.585 9.269 1.00 94.81 183 GLU A CA 1
ATOM 1476 C C . GLU A 1 183 ? -7.409 19.468 8.020 1.00 94.81 183 GLU A C 1
ATOM 1478 O O . GLU A 1 183 ? -7.571 18.970 6.908 1.00 94.81 183 GLU A O 1
ATOM 1483 N N . GLU A 1 184 ? -7.013 20.739 8.167 1.00 95.25 184 GLU A N 1
ATOM 1484 C CA . GLU A 1 184 ? -6.616 21.593 7.035 1.00 95.25 184 GLU A CA 1
ATOM 1485 C C . GLU A 1 184 ? -5.372 21.036 6.322 1.00 95.25 184 GLU A C 1
ATOM 1487 O O . GLU A 1 184 ? -5.398 20.855 5.104 1.00 95.25 184 GLU A O 1
ATOM 1492 N N . ALA A 1 185 ? -4.324 20.671 7.069 1.00 95.69 185 ALA A N 1
ATOM 1493 C CA . ALA A 1 185 ? -3.122 20.057 6.501 1.00 95.69 185 ALA A CA 1
ATOM 1494 C C . ALA A 1 185 ? -3.419 18.696 5.841 1.00 95.69 185 ALA A C 1
ATOM 1496 O O . ALA A 1 185 ? -2.939 18.404 4.747 1.00 95.69 185 ALA A O 1
ATOM 1497 N N . LEU A 1 186 ? -4.276 17.869 6.450 1.00 94.94 186 LEU A N 1
ATOM 1498 C CA . LEU A 1 186 ? -4.672 16.577 5.877 1.00 94.94 186 LEU A CA 1
ATOM 1499 C C . LEU A 1 186 ? -5.551 16.714 4.627 1.00 94.94 186 LEU A C 1
ATOM 1501 O O . LEU A 1 186 ? -5.520 15.843 3.756 1.00 94.94 186 LEU A O 1
ATOM 1505 N N . ALA A 1 187 ? -6.320 17.797 4.506 1.00 94.88 187 ALA A N 1
ATOM 1506 C CA . ALA A 1 187 ? -7.060 18.093 3.285 1.00 94.88 187 ALA A CA 1
ATOM 1507 C C . ALA A 1 187 ? -6.122 18.434 2.114 1.00 94.88 187 ALA A C 1
ATOM 1509 O O . ALA A 1 187 ? -6.414 18.037 0.984 1.00 94.88 187 ALA A O 1
ATOM 1510 N N . ASN A 1 188 ? -5.002 19.115 2.378 1.00 92.88 188 ASN A N 1
ATOM 1511 C CA . ASN A 1 18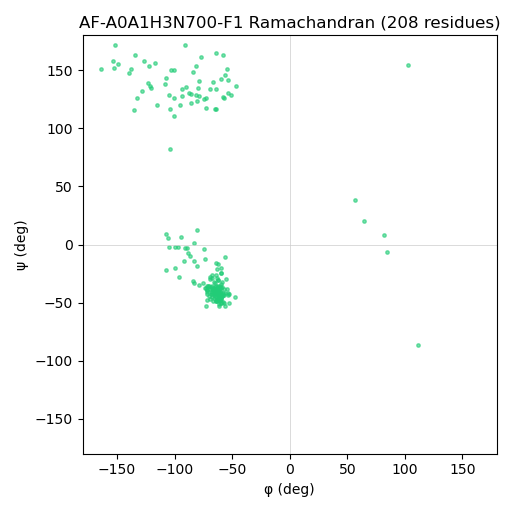8 ? -3.951 19.356 1.384 1.00 92.88 188 ASN A CA 1
ATOM 1512 C C . ASN A 1 188 ? -3.222 18.051 1.034 1.00 92.88 188 ASN A C 1
ATOM 1514 O O . ASN A 1 188 ? -3.160 17.688 -0.140 1.00 92.88 188 ASN A O 1
ATOM 1518 N N . GLN A 1 189 ? -2.835 17.258 2.043 1.00 93.62 189 GLN A N 1
ATOM 1519 C CA . GLN A 1 189 ? -2.223 15.937 1.842 1.00 93.62 189 GLN A CA 1
ATOM 1520 C C . GLN A 1 189 ? -3.079 15.039 0.940 1.00 93.62 189 GLN A C 1
ATOM 1522 O O . GLN A 1 189 ? -2.563 14.366 0.050 1.00 93.62 189 GLN A O 1
ATOM 1527 N N . ALA A 1 190 ? -4.404 15.045 1.112 1.00 89.88 190 ALA A N 1
ATOM 1528 C CA . ALA A 1 190 ? -5.314 14.273 0.268 1.00 89.88 190 ALA A CA 1
ATOM 1529 C C . ALA A 1 190 ? -5.320 14.725 -1.208 1.00 89.88 190 ALA A C 1
ATOM 1531 O O . ALA A 1 190 ? -5.634 13.918 -2.085 1.00 89.88 190 ALA A O 1
ATOM 1532 N N . GLN A 1 191 ? -4.985 15.987 -1.491 1.00 90.38 191 GLN A N 1
ATOM 1533 C CA . GLN A 1 191 ? -4.841 16.525 -2.849 1.00 90.38 191 GLN A CA 1
ATOM 1534 C C . GLN A 1 191 ? -3.453 16.234 -3.441 1.00 90.38 191 GLN A C 1
ATOM 1536 O O . GLN A 1 191 ? -3.340 16.025 -4.651 1.00 90.38 191 GLN A O 1
ATOM 1541 N N . ASP A 1 192 ? -2.419 16.176 -2.599 1.00 90.69 192 ASP A N 1
ATOM 1542 C CA . ASP A 1 192 ? -1.019 16.041 -3.013 1.00 90.69 192 ASP A CA 1
ATOM 1543 C C . ASP A 1 192 ? -0.392 14.654 -2.787 1.00 90.69 192 ASP A C 1
ATOM 1545 O O . ASP A 1 192 ? 0.773 14.447 -3.119 1.00 90.69 192 ASP A O 1
ATOM 1549 N N . ASN A 1 193 ? -1.179 13.662 -2.357 1.00 86.00 193 ASN A N 1
ATOM 1550 C CA . ASN A 1 193 ? -0.752 12.276 -2.088 1.00 86.00 193 ASN A CA 1
ATOM 1551 C C . ASN A 1 193 ? -0.074 11.527 -3.254 1.00 86.00 193 ASN A C 1
ATOM 1553 O O . ASN A 1 193 ? 0.458 10.436 -3.059 1.00 86.00 193 ASN A O 1
ATOM 1557 N N . GLY A 1 194 ? -0.110 12.067 -4.475 1.00 93.31 194 GLY A N 1
ATOM 1558 C CA . GLY A 1 194 ? 0.576 11.492 -5.631 1.00 93.31 194 GLY A CA 1
ATOM 1559 C C . GLY A 1 194 ? 0.055 10.122 -6.068 1.00 93.31 194 GLY A C 1
ATOM 1560 O O . GLY A 1 194 ? 0.777 9.409 -6.764 1.00 93.31 194 GLY A O 1
ATOM 1561 N N . LEU A 1 195 ? -1.173 9.737 -5.691 1.00 92.25 195 LEU A N 1
ATOM 1562 C CA . LEU A 1 195 ? -1.744 8.425 -6.035 1.00 92.25 195 LEU A CA 1
ATOM 1563 C C . LEU A 1 195 ? -1.835 8.206 -7.553 1.00 92.25 195 LEU A C 1
ATOM 1565 O O . LEU A 1 195 ? -1.672 7.087 -8.040 1.00 92.25 195 LEU A O 1
ATOM 1569 N N . ALA A 1 196 ? -2.088 9.268 -8.322 1.00 94.56 196 ALA A N 1
ATOM 1570 C CA . ALA A 1 196 ? -2.152 9.186 -9.779 1.00 94.56 196 ALA A CA 1
ATOM 1571 C C . ALA A 1 196 ? -0.772 8.899 -10.395 1.00 94.56 196 ALA A C 1
ATOM 1573 O O . ALA A 1 196 ? -0.660 8.108 -11.334 1.00 94.56 196 ALA A O 1
ATOM 1574 N N . GLU A 1 197 ? 0.277 9.529 -9.875 1.00 97.31 197 GLU A N 1
ATOM 1575 C CA . GLU A 1 197 ? 1.664 9.324 -10.285 1.00 97.31 197 GLU A CA 1
ATOM 1576 C C . GLU A 1 197 ? 2.169 7.945 -9.855 1.00 97.31 197 GLU A C 1
ATOM 1578 O O . GLU A 1 197 ? 2.740 7.224 -10.675 1.00 97.31 197 GLU A O 1
ATOM 1583 N N . GLU A 1 198 ? 1.877 7.529 -8.621 1.00 95.69 198 GLU A N 1
ATOM 1584 C CA . GLU A 1 198 ? 2.202 6.189 -8.135 1.00 95.69 198 GLU A CA 1
ATOM 1585 C C . GLU A 1 198 ? 1.562 5.111 -9.011 1.00 95.69 198 GLU A C 1
ATOM 1587 O O . GLU A 1 198 ? 2.224 4.149 -9.405 1.00 95.69 198 GLU A O 1
ATOM 1592 N N . LYS A 1 199 ? 0.290 5.288 -9.389 1.00 93.94 199 LYS A N 1
ATOM 1593 C CA . LYS A 1 199 ? -0.390 4.346 -10.279 1.00 93.94 199 LYS A CA 1
ATOM 1594 C C . LYS A 1 199 ? 0.364 4.179 -11.604 1.00 93.94 199 LYS A C 1
ATOM 1596 O O . LYS A 1 199 ? 0.541 3.052 -12.057 1.00 93.94 199 LYS A O 1
ATOM 1601 N N . LYS A 1 200 ? 0.853 5.268 -12.209 1.00 96.25 200 LYS A N 1
ATOM 1602 C CA . LYS A 1 200 ? 1.647 5.196 -13.452 1.00 96.25 200 LYS A CA 1
ATOM 1603 C C . LYS A 1 200 ? 2.943 4.407 -13.247 1.00 96.25 200 LYS A C 1
ATOM 1605 O O . LYS A 1 200 ? 3.309 3.616 -14.112 1.00 96.25 200 LYS A O 1
ATOM 1610 N N . VAL A 1 201 ? 3.617 4.600 -12.110 1.00 96.75 201 VAL A N 1
ATOM 1611 C CA . VAL A 1 201 ? 4.829 3.847 -11.740 1.00 96.75 201 VAL A CA 1
ATOM 1612 C C . VAL A 1 201 ? 4.517 2.355 -11.613 1.00 96.75 201 VAL A C 1
ATOM 1614 O O . VAL A 1 201 ? 5.211 1.533 -12.210 1.00 96.75 201 VAL A O 1
ATOM 1617 N N . ARG A 1 202 ? 3.443 1.994 -10.901 1.00 94.25 202 ARG A N 1
ATOM 1618 C CA . ARG A 1 202 ? 3.005 0.597 -10.737 1.00 94.25 202 ARG A CA 1
ATOM 1619 C C . ARG A 1 202 ? 2.646 -0.066 -12.062 1.00 94.25 202 ARG A C 1
ATOM 1621 O O . ARG A 1 202 ? 3.074 -1.194 -12.307 1.00 94.25 202 ARG A O 1
ATOM 1628 N N . ASP A 1 203 ? 1.899 0.642 -12.909 1.00 93.25 203 ASP A N 1
ATOM 1629 C CA . ASP A 1 203 ? 1.503 0.170 -14.238 1.00 93.25 203 ASP A CA 1
ATOM 1630 C C . ASP A 1 203 ? 2.751 -0.101 -15.104 1.00 93.25 203 ASP A C 1
ATOM 1632 O O . ASP A 1 203 ? 2.858 -1.156 -15.733 1.00 93.25 203 ASP A O 1
ATOM 1636 N N . ALA A 1 204 ? 3.733 0.811 -15.094 1.00 95.19 204 ALA A N 1
ATOM 1637 C CA . ALA A 1 204 ? 4.986 0.661 -15.839 1.00 95.19 204 ALA A CA 1
ATOM 1638 C C . ALA A 1 204 ? 5.856 -0.497 -15.316 1.00 95.19 204 ALA A C 1
ATOM 1640 O O . ALA A 1 204 ? 6.416 -1.258 -16.108 1.00 95.19 204 ALA A O 1
ATOM 1641 N N . LEU A 1 205 ? 5.889 -0.698 -13.995 1.00 93.19 205 LEU A N 1
ATOM 1642 C CA . LEU A 1 205 ? 6.541 -1.842 -13.348 1.00 93.19 205 LEU A CA 1
ATOM 1643 C C . LEU A 1 205 ? 5.752 -3.153 -13.489 1.00 93.19 205 LEU A C 1
ATOM 1645 O O . LEU A 1 205 ? 6.248 -4.201 -13.076 1.00 93.19 205 LEU A O 1
ATOM 1649 N N . ARG A 1 206 ? 4.555 -3.125 -14.091 1.00 89.62 206 ARG A N 1
ATOM 1650 C CA . ARG A 1 206 ? 3.689 -4.292 -14.330 1.00 89.62 206 ARG A CA 1
ATOM 1651 C C . ARG A 1 206 ? 3.327 -5.054 -13.051 1.00 89.62 206 ARG A C 1
ATOM 1653 O O . ARG A 1 206 ? 3.266 -6.285 -13.060 1.00 89.62 206 ARG A O 1
ATOM 1660 N N . PHE A 1 207 ? 3.090 -4.333 -11.956 1.00 81.50 207 PHE A N 1
ATOM 1661 C CA . PHE A 1 207 ? 2.487 -4.932 -10.765 1.00 81.50 207 PHE A CA 1
ATOM 1662 C C . PHE A 1 207 ? 1.069 -5.408 -11.085 1.00 81.50 207 PHE A C 1
ATOM 1664 O O . PHE A 1 207 ? 0.290 -4.694 -11.710 1.00 81.50 207 PHE A O 1
ATOM 1671 N N . THR A 1 208 ? 0.732 -6.625 -10.664 1.00 65.56 208 THR A N 1
ATOM 1672 C CA . THR A 1 208 ? -0.577 -7.245 -10.940 1.00 65.56 208 THR A CA 1
ATOM 1673 C C . THR A 1 208 ? -1.550 -7.147 -9.769 1.00 65.56 208 THR A C 1
ATOM 1675 O O . THR A 1 208 ? -2.701 -7.555 -9.901 1.00 65.56 208 THR A O 1
ATOM 1678 N N . ARG A 1 209 ? -1.122 -6.575 -8.640 1.00 58.78 209 ARG A N 1
ATOM 1679 C CA . ARG A 1 209 ? -1.961 -6.304 -7.469 1.00 58.78 209 ARG A CA 1
ATOM 1680 C C . ARG A 1 209 ? -2.222 -4.797 -7.369 1.00 58.78 209 ARG A C 1
ATOM 1682 O O . ARG A 1 209 ? -1.323 -4.014 -7.682 1.00 58.78 209 ARG A O 1
ATOM 1689 N N . ASN A 1 210 ? -3.423 -4.400 -6.946 1.00 45.94 210 ASN A N 1
ATOM 1690 C CA . ASN A 1 210 ? -3.699 -3.037 -6.474 1.00 45.94 210 ASN A CA 1
ATOM 1691 C C . ASN A 1 210 ? -3.280 -2.946 -5.011 1.00 45.94 210 ASN A C 1
ATOM 1693 O O . ASN A 1 210 ? -3.749 -3.802 -4.232 1.00 45.94 210 ASN A O 1
#

Radius of gyration: 20.88 Å; Cα contacts (8 Å, |Δi|>4): 258; chains: 1; bounding box: 48×56×42 Å

Solvent-accessible surface area (backbone atoms only — not comparable to full-atom values): 11700 Å² total; per-residue (Å²): 135,61,72,68,44,78,34,64,60,47,77,80,49,73,48,80,58,85,69,84,62,80,82,48,70,71,53,52,53,51,50,38,56,52,52,40,52,54,50,48,62,72,69,48,61,89,65,36,49,43,68,59,67,42,85,45,67,47,66,74,52,73,95,55,47,77,96,55,90,45,44,39,39,21,28,40,29,34,85,90,48,64,37,59,49,53,70,84,76,56,42,44,70,50,50,76,67,45,46,50,51,53,63,51,46,46,61,51,69,65,46,49,62,58,51,59,71,36,71,93,38,53,70,64,38,29,57,45,25,45,52,48,24,54,46,41,49,51,33,50,49,60,68,64,71,54,91,59,57,85,82,49,36,63,46,51,51,56,25,44,55,24,43,54,48,24,32,50,24,24,48,45,17,37,64,37,90,46,65,66,52,25,52,55,22,49,56,49,25,71,74,30,61,30,63,72,38,47,49,52,44,39,58,74,63,62,58,52,66,134

Organism: NCBI:txid589385

Sequence (210 aa):
MRCDDLHDGEVYARILLSENNFPGQNELDRMGSEECAAASEEFLDHDSNYPPLDIHFLFPKDSGWQGHVRWITCIYMSPAGVIRKPVLQNGTPYTVEQKRYAVTVQSYNREFPKFQALRGQWTERSEKAGAMQQIVWWEVLELTSAPWSPEMQPLINDWVAKKRAELVDWTEAAAAGDAKQLEEALANQAQDNGLAEEKKVRDALRFTRN